Protein AF-A0A366X3V1-F1 (afdb_monomer)

Secondary structure (DSSP, 8-state):
--HHHHHHHHHHHHHHHHHHHHHHHHHHHHHHHHHHHHHHHHHHHHHHHHHHHHHHHHHHHHHHHHHHHHHHHHHHHHHTTS-SSPPPP-HHHHHHHHHHTTTS-HHHHHHHHHHHHHHHHHHHHHHS-S--TT-HHHHHHHHHHHHHHHHHHHHHTTS-SS---SPPPHHHHHHHHHHHS-HHHHHHTHHHHHHHHHHHHHH-

Structure (mmCIF, N/CA/C/O backbone):
data_AF-A0A366X3V1-F1
#
_entry.id   AF-A0A366X3V1-F1
#
loop_
_atom_site.group_PDB
_atom_site.id
_atom_site.type_symbol
_atom_site.label_atom_id
_atom_site.label_alt_id
_atom_site.label_comp_id
_atom_site.label_asym_id
_atom_site.label_entity_id
_atom_site.label_seq_id
_atom_site.pdbx_PDB_ins_code
_atom_site.Cartn_x
_atom_site.Cartn_y
_atom_site.Cartn_z
_atom_site.occupancy
_atom_site.B_iso_or_equiv
_atom_site.auth_seq_id
_atom_site.auth_comp_id
_atom_site.auth_asym_id
_atom_site.auth_atom_id
_atom_site.pdbx_PDB_model_num
ATOM 1 N N . MET A 1 1 ? 49.223 -9.073 -76.590 1.00 54.81 1 MET A N 1
ATOM 2 C CA . MET A 1 1 ? 48.054 -8.631 -75.792 1.00 54.81 1 MET A CA 1
ATOM 3 C C . MET A 1 1 ? 48.088 -9.167 -74.345 1.00 54.81 1 MET A C 1
ATOM 5 O O . MET A 1 1 ? 47.041 -9.439 -73.785 1.00 54.81 1 MET A O 1
ATOM 9 N N . ASN A 1 2 ? 49.263 -9.256 -73.694 1.00 57.34 2 ASN A N 1
ATOM 10 C CA . ASN A 1 2 ? 49.390 -9.790 -72.318 1.00 57.34 2 ASN A CA 1
ATOM 11 C C . ASN A 1 2 ? 49.780 -8.736 -71.260 1.00 57.34 2 ASN A C 1
ATOM 13 O O . ASN A 1 2 ? 49.814 -9.051 -70.078 1.00 57.34 2 ASN A O 1
ATOM 17 N N . TYR A 1 3 ? 50.053 -7.487 -71.655 1.00 59.75 3 TYR A N 1
ATOM 18 C CA . TYR A 1 3 ? 50.517 -6.440 -70.730 1.00 59.75 3 TYR A CA 1
ATOM 19 C C . TYR A 1 3 ? 49.397 -5.838 -69.861 1.00 59.75 3 TYR A C 1
ATOM 21 O O . TYR A 1 3 ? 49.636 -5.506 -68.706 1.00 59.75 3 TYR A O 1
ATOM 29 N N . SER A 1 4 ? 48.155 -5.794 -70.360 1.00 72.88 4 SER A N 1
ATOM 30 C CA . SER A 1 4 ? 47.015 -5.206 -69.633 1.00 72.88 4 SER A CA 1
ATOM 31 C C . SER A 1 4 ? 46.622 -5.981 -68.365 1.00 72.88 4 SER A C 1
ATOM 33 O O . SER A 1 4 ? 46.156 -5.378 -67.403 1.00 72.88 4 SER A O 1
ATOM 35 N N . TRP A 1 5 ? 46.851 -7.297 -68.325 1.00 78.06 5 TRP A N 1
ATOM 36 C CA . TRP A 1 5 ? 46.505 -8.129 -67.167 1.00 78.06 5 TRP A CA 1
ATOM 37 C C . TRP A 1 5 ? 47.503 -7.996 -66.009 1.00 78.06 5 TRP A C 1
ATOM 39 O O . TRP A 1 5 ? 47.090 -8.019 -64.851 1.00 78.06 5 TRP A O 1
ATOM 49 N N . CYS A 1 6 ? 48.796 -7.809 -66.297 1.00 79.25 6 CYS A N 1
ATOM 50 C CA . CYS A 1 6 ? 49.811 -7.604 -65.257 1.00 79.25 6 CYS A CA 1
ATOM 51 C C . CYS A 1 6 ? 49.659 -6.247 -64.560 1.00 79.25 6 CYS A C 1
ATOM 53 O O . CYS A 1 6 ? 49.768 -6.183 -63.337 1.00 79.25 6 CYS A O 1
ATOM 55 N N . GLU A 1 7 ? 49.375 -5.180 -65.310 1.00 79.81 7 GLU A N 1
ATOM 56 C CA . GLU A 1 7 ? 49.164 -3.849 -64.725 1.00 79.81 7 GLU A CA 1
ATOM 57 C C . GLU A 1 7 ? 47.896 -3.795 -63.868 1.00 79.81 7 GLU A C 1
ATOM 59 O O . GLU A 1 7 ? 47.928 -3.265 -62.759 1.00 79.81 7 GLU A O 1
ATOM 64 N N . LEU A 1 8 ? 46.806 -4.428 -64.321 1.00 79.06 8 LEU A N 1
ATOM 65 C CA . LEU A 1 8 ? 45.574 -4.541 -63.537 1.00 79.06 8 LEU A CA 1
ATOM 66 C C . LEU A 1 8 ? 45.799 -5.322 -62.232 1.00 79.06 8 LEU A C 1
ATOM 68 O O . LEU A 1 8 ? 45.282 -4.947 -61.181 1.00 79.06 8 LEU A O 1
ATOM 72 N N . TYR A 1 9 ? 46.582 -6.402 -62.290 1.00 82.12 9 TYR A N 1
ATOM 73 C CA . TYR A 1 9 ? 46.882 -7.228 -61.123 1.00 82.12 9 TYR A CA 1
ATOM 74 C C . TYR A 1 9 ? 47.732 -6.487 -60.086 1.00 82.12 9 TYR A C 1
ATOM 76 O O . TYR A 1 9 ? 47.423 -6.539 -58.897 1.00 82.12 9 TYR A O 1
ATOM 84 N N . LEU A 1 10 ? 48.777 -5.774 -60.519 1.00 78.94 10 LEU A N 1
ATOM 85 C CA . LEU A 1 10 ? 49.613 -4.971 -59.622 1.00 78.94 10 LEU A CA 1
ATOM 86 C C . LEU A 1 10 ? 48.814 -3.822 -58.999 1.00 78.94 10 LEU A C 1
ATOM 88 O O . LEU A 1 10 ? 48.872 -3.633 -57.788 1.00 78.94 10 LEU A O 1
ATOM 92 N N . PHE A 1 11 ? 47.975 -3.149 -59.788 1.00 77.62 11 PHE A N 1
ATOM 93 C CA . PHE A 1 11 ? 47.085 -2.102 -59.290 1.00 77.62 11 PHE A CA 1
ATOM 94 C C . PHE A 1 11 ? 46.098 -2.623 -58.230 1.00 77.62 11 PHE A C 1
ATOM 96 O O . PHE A 1 11 ? 45.949 -2.019 -57.168 1.00 77.62 11 PHE A O 1
ATOM 103 N N . LEU A 1 12 ? 45.460 -3.774 -58.471 1.00 78.81 12 LEU A N 1
ATOM 104 C CA . LEU A 1 12 ? 44.575 -4.418 -57.491 1.00 78.81 12 LEU A CA 1
ATOM 105 C C . LEU A 1 12 ? 45.322 -4.842 -56.222 1.00 78.81 12 LEU A C 1
ATOM 107 O O . LEU A 1 12 ? 44.784 -4.707 -55.123 1.00 78.81 12 LEU A O 1
ATOM 111 N N . LYS A 1 13 ? 46.556 -5.337 -56.364 1.00 80.50 13 LYS A N 1
ATOM 112 C CA . LYS A 1 13 ? 47.403 -5.748 -55.239 1.00 80.50 13 LYS A CA 1
ATOM 113 C C . LYS A 1 13 ? 47.797 -4.557 -54.363 1.00 80.50 13 LYS A C 1
ATOM 115 O O . LYS A 1 13 ? 47.738 -4.666 -53.141 1.00 80.50 13 LYS A O 1
ATOM 120 N N . ASP A 1 14 ? 48.125 -3.422 -54.970 1.00 84.00 14 ASP A N 1
ATOM 121 C CA . ASP A 1 14 ? 48.506 -2.206 -54.245 1.00 84.00 14 ASP A CA 1
ATOM 122 C C . ASP A 1 14 ? 47.306 -1.560 -53.528 1.00 84.00 14 ASP A C 1
ATOM 124 O O . ASP A 1 14 ? 47.456 -0.989 -52.448 1.00 84.00 14 ASP A O 1
ATOM 128 N N . TRP A 1 15 ? 46.090 -1.719 -54.067 1.00 88.06 15 TRP A N 1
ATOM 129 C CA . TRP A 1 15 ? 44.847 -1.226 -53.454 1.00 88.06 15 TRP A CA 1
ATOM 130 C C . TRP A 1 15 ? 44.200 -2.191 -52.454 1.00 88.06 15 TRP A C 1
ATOM 132 O O . TRP A 1 15 ? 43.274 -1.806 -51.733 1.00 88.06 15 TRP A O 1
ATOM 142 N N . GLN A 1 16 ? 44.684 -3.430 -52.364 1.00 90.75 16 GLN A N 1
ATOM 143 C CA . GLN A 1 16 ? 44.098 -4.472 -51.520 1.00 90.75 16 GLN A CA 1
ATOM 144 C C . GLN A 1 16 ? 43.994 -4.056 -50.043 1.00 90.75 16 GLN A C 1
ATOM 146 O O . GLN A 1 16 ? 42.983 -4.320 -49.390 1.00 90.75 16 GLN A O 1
ATOM 151 N N . THR A 1 17 ? 45.018 -3.387 -49.509 1.00 89.81 17 THR A N 1
ATOM 152 C CA . THR A 1 17 ? 45.060 -2.950 -48.103 1.00 89.81 17 THR A CA 1
ATOM 153 C C . THR A 1 17 ? 44.042 -1.847 -47.814 1.00 89.81 17 THR A C 1
ATOM 155 O O . THR A 1 17 ? 43.370 -1.889 -46.783 1.00 89.81 17 THR A O 1
ATOM 158 N N . LEU A 1 18 ? 43.860 -0.907 -48.748 1.00 92.06 18 LEU A N 1
ATOM 159 C CA . LEU A 1 18 ? 42.867 0.162 -48.647 1.00 92.06 18 LEU A CA 1
ATOM 160 C C . LEU A 1 18 ? 41.440 -0.399 -48.690 1.00 92.06 18 LEU A C 1
ATOM 162 O O . LEU A 1 18 ? 40.608 -0.050 -47.852 1.00 92.06 18 LEU A O 1
ATOM 166 N N . VAL A 1 19 ? 41.166 -1.304 -49.636 1.00 90.62 19 VAL A N 1
ATOM 167 C CA . VAL A 1 19 ? 39.854 -1.959 -49.762 1.00 90.62 19 VAL A CA 1
ATOM 168 C C . VAL A 1 19 ? 39.540 -2.779 -48.508 1.00 90.62 19 VAL A C 1
ATOM 170 O O . VAL A 1 19 ? 38.425 -2.705 -47.992 1.00 90.62 19 VAL A O 1
ATOM 173 N N . GLY A 1 20 ? 40.527 -3.499 -47.963 1.00 93.50 20 GLY A N 1
ATOM 174 C CA . GLY A 1 20 ? 40.379 -4.237 -46.707 1.00 93.50 20 GLY A CA 1
ATOM 175 C C . GLY A 1 20 ? 40.036 -3.334 -45.517 1.00 93.50 20 GLY A C 1
ATOM 176 O O . GLY A 1 20 ? 39.117 -3.643 -44.758 1.00 93.50 20 GLY A O 1
ATOM 177 N N . ALA A 1 21 ? 40.715 -2.191 -45.381 1.00 94.00 21 ALA A N 1
ATOM 178 C CA . ALA A 1 21 ? 40.443 -1.226 -44.316 1.00 94.00 21 ALA A CA 1
ATOM 179 C C . ALA A 1 21 ? 39.046 -0.588 -44.438 1.00 94.00 21 ALA A C 1
ATOM 181 O O . ALA A 1 21 ? 38.344 -0.448 -43.435 1.00 94.00 21 ALA A O 1
ATOM 182 N N . LEU A 1 22 ? 38.606 -0.253 -45.657 1.00 96.06 22 LEU A N 1
ATOM 183 C CA . LEU A 1 22 ? 37.264 0.288 -45.904 1.00 96.06 22 LEU A CA 1
ATOM 184 C C . LEU A 1 22 ? 36.162 -0.728 -45.584 1.00 96.06 22 LEU A C 1
ATOM 186 O O . LEU A 1 22 ? 35.171 -0.372 -44.946 1.00 96.06 22 LEU A O 1
ATOM 190 N N . LEU A 1 23 ? 36.344 -1.993 -45.972 1.00 96.06 23 LEU A N 1
ATOM 191 C CA . LEU A 1 23 ? 35.411 -3.068 -45.625 1.00 96.06 23 LEU A CA 1
ATOM 192 C C . LEU A 1 23 ? 35.331 -3.280 -44.112 1.00 96.06 23 LEU A C 1
ATOM 194 O O . LEU A 1 23 ? 34.234 -3.438 -43.578 1.00 96.06 23 LEU A O 1
ATOM 198 N N . ALA A 1 24 ? 36.467 -3.229 -43.413 1.00 96.88 24 ALA A N 1
ATOM 199 C CA . ALA A 1 24 ? 36.497 -3.323 -41.957 1.00 96.88 24 ALA A CA 1
ATOM 200 C C . ALA A 1 24 ? 35.752 -2.153 -41.292 1.00 96.88 24 ALA A C 1
ATOM 202 O O . ALA A 1 24 ? 34.956 -2.375 -40.379 1.00 96.88 24 ALA A O 1
ATOM 203 N N . LEU A 1 25 ? 35.946 -0.920 -41.777 1.00 97.62 25 LEU A N 1
ATOM 204 C CA . LEU A 1 25 ? 35.239 0.261 -41.270 1.00 97.62 25 LEU A CA 1
ATOM 205 C C . LEU A 1 25 ? 33.731 0.150 -41.511 1.00 97.62 25 LEU A C 1
ATOM 207 O O . LEU A 1 25 ? 32.941 0.407 -40.601 1.00 97.62 25 LEU A O 1
ATOM 211 N N . PHE A 1 26 ? 33.322 -0.289 -42.702 1.00 97.56 26 PHE A N 1
ATOM 212 C CA . PHE A 1 26 ? 31.915 -0.513 -43.019 1.00 97.56 26 PHE A CA 1
ATOM 213 C C . PHE A 1 26 ? 31.294 -1.588 -42.117 1.00 97.56 26 PHE A C 1
ATOM 215 O O . PHE A 1 26 ? 30.239 -1.363 -41.524 1.00 97.56 26 PHE A O 1
ATOM 222 N N . ALA A 1 27 ? 31.969 -2.727 -41.943 1.00 97.56 27 ALA A N 1
ATOM 223 C CA . ALA A 1 27 ? 31.516 -3.791 -41.050 1.00 97.56 27 ALA A CA 1
ATOM 224 C C . ALA A 1 27 ? 31.388 -3.307 -39.594 1.00 97.56 27 ALA A C 1
ATOM 226 O O . ALA A 1 27 ? 30.392 -3.599 -38.924 1.00 97.56 27 ALA A O 1
ATOM 227 N N . ALA A 1 28 ? 32.351 -2.516 -39.112 1.00 97.44 28 ALA A N 1
ATOM 228 C CA . ALA A 1 28 ? 32.298 -1.908 -37.786 1.00 97.44 28 ALA A CA 1
ATOM 229 C C . ALA A 1 28 ? 31.115 -0.933 -37.650 1.00 97.44 28 ALA A C 1
ATOM 231 O O . ALA A 1 28 ? 30.376 -0.996 -36.668 1.00 97.44 28 ALA A O 1
ATOM 232 N N . MET A 1 29 ? 30.877 -0.085 -38.655 1.00 98.12 29 MET A N 1
ATOM 233 C CA . MET A 1 29 ? 29.749 0.850 -38.673 1.00 98.12 29 MET A CA 1
ATOM 234 C C . MET A 1 29 ? 28.403 0.117 -38.617 1.00 98.12 29 MET A C 1
ATOM 236 O O . MET A 1 29 ? 27.550 0.463 -37.800 1.00 98.12 29 MET A O 1
ATOM 240 N N . VAL A 1 30 ? 28.226 -0.929 -39.429 1.00 97.88 30 VAL A N 1
ATOM 241 C CA . VAL A 1 30 ? 27.016 -1.767 -39.409 1.00 97.88 30 VAL A CA 1
ATOM 242 C C . VAL A 1 30 ? 26.821 -2.406 -38.034 1.00 97.88 30 VAL A C 1
ATOM 244 O O . VAL A 1 30 ? 25.716 -2.378 -37.494 1.00 97.88 30 VAL A O 1
ATOM 247 N N . THR A 1 31 ? 27.895 -2.919 -37.431 1.00 97.56 31 THR A N 1
ATOM 248 C CA . THR A 1 31 ? 27.847 -3.533 -36.095 1.00 97.56 31 THR A CA 1
ATOM 249 C C . THR A 1 31 ? 27.353 -2.542 -35.039 1.00 97.56 31 THR A C 1
ATOM 251 O O . THR A 1 31 ? 26.458 -2.871 -34.260 1.00 97.56 31 THR A O 1
ATOM 254 N N . ILE A 1 32 ? 27.863 -1.306 -35.049 1.00 96.81 32 ILE A N 1
ATOM 255 C CA . ILE A 1 32 ? 27.434 -0.247 -34.122 1.00 96.81 32 ILE A CA 1
ATOM 256 C C . ILE A 1 32 ? 25.946 0.071 -34.306 1.00 96.81 32 ILE A C 1
ATOM 258 O O . ILE A 1 32 ? 25.207 0.140 -33.324 1.00 96.81 32 ILE A O 1
ATOM 262 N N . LEU A 1 33 ? 25.477 0.221 -35.547 1.00 96.88 33 LEU A N 1
ATOM 263 C CA . LEU A 1 33 ? 24.065 0.510 -35.825 1.00 96.88 33 LEU A CA 1
ATOM 264 C C . LEU A 1 33 ? 23.138 -0.609 -35.330 1.00 96.88 33 LEU A C 1
ATOM 266 O O . LEU A 1 33 ? 22.094 -0.328 -34.734 1.00 96.88 33 LEU A O 1
ATOM 270 N N . VAL A 1 34 ? 23.531 -1.872 -35.518 1.00 97.31 34 VAL A N 1
ATOM 271 C CA . VAL A 1 34 ? 22.776 -3.031 -35.018 1.00 97.31 34 VAL A CA 1
ATOM 272 C C . VAL A 1 34 ? 22.734 -3.040 -33.490 1.00 97.31 34 VAL A C 1
ATOM 274 O O . VAL A 1 34 ? 21.651 -3.196 -32.925 1.00 97.31 34 VAL A O 1
ATOM 277 N N . MET A 1 35 ? 23.864 -2.805 -32.813 1.00 96.31 35 MET A N 1
ATOM 278 C CA . MET A 1 35 ? 23.909 -2.726 -31.347 1.00 96.31 35 MET A CA 1
ATOM 279 C C . MET A 1 35 ? 23.026 -1.597 -30.803 1.00 96.31 35 MET A C 1
ATOM 281 O O . MET A 1 35 ? 22.294 -1.797 -29.834 1.00 96.31 35 MET A O 1
ATOM 285 N N . LEU A 1 36 ? 23.025 -0.424 -31.447 1.00 95.62 36 LEU A N 1
ATOM 286 C CA . LEU A 1 36 ? 22.159 0.694 -31.058 1.00 95.62 36 LEU A CA 1
ATOM 287 C C . LEU A 1 36 ? 20.672 0.351 -31.222 1.00 95.62 36 LEU A C 1
ATOM 289 O O . LEU A 1 36 ? 19.860 0.661 -30.345 1.00 95.62 36 LEU A O 1
ATOM 293 N N . CYS A 1 37 ? 20.311 -0.327 -32.314 1.00 95.88 37 CYS A N 1
ATOM 294 C CA . CYS A 1 37 ? 18.944 -0.787 -32.546 1.00 95.88 37 CYS A CA 1
ATOM 295 C C . CYS A 1 37 ? 18.508 -1.836 -31.504 1.00 95.88 37 CYS A C 1
ATOM 297 O O . CYS A 1 37 ? 17.414 -1.738 -30.940 1.00 95.88 37 CYS A O 1
ATOM 299 N N . GLN A 1 38 ? 19.382 -2.797 -31.185 1.00 94.69 38 GLN A N 1
ATOM 300 C CA . GLN A 1 38 ? 19.144 -3.807 -30.149 1.00 94.69 38 GLN A CA 1
ATOM 301 C C . GLN A 1 38 ? 18.957 -3.163 -28.771 1.00 94.69 38 GLN A C 1
ATOM 303 O O . GLN A 1 38 ? 17.955 -3.433 -28.109 1.00 94.69 38 GLN A O 1
ATOM 308 N N . ALA A 1 39 ? 19.830 -2.227 -28.389 1.00 95.06 39 ALA A N 1
ATOM 309 C CA . ALA A 1 39 ? 19.733 -1.509 -27.120 1.00 95.06 39 ALA A CA 1
ATOM 310 C C . ALA A 1 39 ? 18.412 -0.726 -26.988 1.00 95.06 39 ALA A C 1
ATOM 312 O O . ALA A 1 39 ? 17.808 -0.679 -25.913 1.00 95.06 39 ALA A O 1
ATOM 313 N N . ALA A 1 40 ? 17.922 -0.121 -28.076 1.00 95.25 40 ALA A N 1
ATOM 314 C CA . ALA A 1 40 ? 16.621 0.547 -28.082 1.00 95.25 40 ALA A CA 1
ATOM 315 C C . ALA A 1 40 ? 15.455 -0.447 -27.906 1.00 95.25 40 ALA A C 1
ATOM 317 O O . ALA A 1 40 ? 14.525 -0.190 -27.132 1.00 95.25 40 ALA A O 1
ATOM 318 N N . SER A 1 41 ? 15.517 -1.595 -28.586 1.00 95.12 41 SER A N 1
ATOM 319 C CA . SER A 1 41 ? 14.511 -2.659 -28.486 1.00 95.12 41 SER A CA 1
ATOM 320 C C . SER A 1 41 ? 14.450 -3.271 -27.080 1.00 95.12 41 SER A C 1
ATOM 322 O O . SER A 1 41 ? 13.365 -3.424 -26.511 1.00 95.12 41 SER A O 1
ATOM 324 N N . GLU A 1 42 ? 15.604 -3.540 -26.466 1.00 95.81 42 GLU A N 1
ATOM 325 C CA . GLU A 1 42 ? 15.703 -4.069 -25.103 1.00 95.81 42 GLU A CA 1
ATOM 326 C C . GLU A 1 42 ? 15.131 -3.104 -24.068 1.00 95.81 42 GLU A C 1
ATOM 328 O O . GLU A 1 42 ? 14.315 -3.511 -23.238 1.00 95.81 42 GLU A O 1
ATOM 333 N N . LYS A 1 43 ? 15.453 -1.806 -24.166 1.00 95.56 43 LYS A N 1
ATOM 334 C CA . LYS A 1 43 ? 14.857 -0.771 -23.303 1.00 95.56 43 LYS A CA 1
ATOM 335 C C . LYS A 1 43 ? 13.332 -0.764 -23.409 1.00 95.56 43 LYS A C 1
ATOM 337 O O . LYS A 1 43 ? 12.646 -0.687 -22.388 1.00 95.56 43 LYS A O 1
ATOM 342 N N . LYS A 1 44 ? 12.785 -0.880 -24.625 1.00 96.12 44 LYS A N 1
ATOM 343 C CA . LYS A 1 44 ? 11.331 -0.954 -24.848 1.00 96.12 44 LYS A CA 1
ATOM 344 C C . LYS A 1 44 ? 10.731 -2.218 -24.229 1.00 96.12 44 LYS A C 1
ATOM 346 O O . LYS A 1 44 ? 9.712 -2.136 -23.545 1.00 96.12 44 LYS A O 1
ATOM 351 N N . ARG A 1 45 ? 11.363 -3.380 -24.423 1.00 95.00 45 ARG A N 1
ATOM 352 C CA . ARG A 1 45 ? 10.912 -4.654 -23.842 1.00 95.00 45 ARG A CA 1
ATOM 353 C C . ARG A 1 45 ? 10.932 -4.612 -22.315 1.00 95.00 45 ARG A C 1
ATOM 355 O O . ARG A 1 45 ? 9.959 -5.039 -21.697 1.00 95.00 45 ARG A O 1
ATOM 362 N N . HIS A 1 46 ? 11.984 -4.052 -21.726 1.00 94.94 46 HIS A N 1
ATOM 363 C CA . HIS A 1 46 ? 12.115 -3.914 -20.281 1.00 94.94 46 HIS A CA 1
ATOM 364 C C . HIS A 1 46 ? 11.036 -2.993 -19.697 1.00 94.94 46 HIS A C 1
ATOM 366 O O . HIS A 1 46 ? 10.333 -3.389 -18.769 1.00 94.94 46 HIS A O 1
ATOM 372 N N . ARG A 1 47 ? 10.798 -1.821 -20.307 1.00 94.81 47 ARG A N 1
ATOM 373 C CA . ARG A 1 47 ? 9.698 -0.920 -19.909 1.00 94.81 47 ARG A CA 1
ATOM 374 C C . ARG A 1 47 ? 8.329 -1.594 -20.001 1.00 94.81 47 ARG A C 1
ATOM 376 O O . ARG A 1 47 ? 7.529 -1.484 -19.077 1.00 94.81 47 ARG A O 1
ATOM 383 N N . ASN A 1 48 ? 8.073 -2.337 -21.077 1.00 95.44 48 ASN A N 1
ATOM 384 C CA . ASN A 1 48 ? 6.825 -3.085 -21.234 1.00 95.44 48 ASN A CA 1
ATOM 385 C C . ASN A 1 48 ? 6.669 -4.174 -20.163 1.00 95.44 48 ASN A C 1
ATOM 387 O O . ASN A 1 48 ? 5.569 -4.393 -19.662 1.00 95.44 48 ASN A O 1
ATOM 391 N N . GLN A 1 49 ? 7.757 -4.856 -19.801 1.00 95.62 49 GLN A N 1
ATOM 392 C CA . GLN A 1 49 ? 7.746 -5.864 -18.745 1.00 95.62 49 GLN A CA 1
ATOM 393 C C . GLN A 1 49 ? 7.446 -5.239 -17.376 1.00 95.62 49 GLN A C 1
ATOM 395 O O . GLN A 1 49 ? 6.593 -5.761 -16.662 1.00 95.62 49 GLN A O 1
ATOM 400 N N . LEU A 1 50 ? 8.083 -4.113 -17.038 1.00 94.19 50 LEU A N 1
ATOM 401 C CA . LEU A 1 50 ? 7.806 -3.366 -15.804 1.00 94.19 50 LEU A CA 1
ATOM 402 C C . LEU A 1 50 ? 6.351 -2.886 -15.754 1.00 94.19 50 LEU A C 1
ATOM 404 O O . LEU A 1 50 ? 5.664 -3.108 -14.762 1.00 94.19 50 LEU A O 1
ATOM 408 N N . SER A 1 51 ? 5.842 -2.323 -16.853 1.00 93.38 51 SER A N 1
ATOM 409 C CA . SER A 1 51 ? 4.448 -1.872 -16.949 1.00 93.38 51 SER A CA 1
ATOM 410 C C . SER A 1 51 ? 3.447 -3.013 -16.728 1.00 93.38 51 SER A C 1
ATOM 412 O O . SER A 1 51 ? 2.493 -2.855 -15.968 1.00 93.38 51 SER A O 1
ATOM 414 N N . ARG A 1 52 ? 3.691 -4.195 -17.312 1.00 94.75 52 ARG A N 1
ATOM 415 C CA . ARG A 1 52 ? 2.848 -5.383 -17.091 1.00 94.75 52 ARG A CA 1
ATOM 416 C C . ARG A 1 52 ? 2.889 -5.863 -15.645 1.00 94.75 52 ARG A C 1
ATOM 418 O O . ARG A 1 52 ? 1.840 -6.195 -15.104 1.00 94.75 52 ARG A O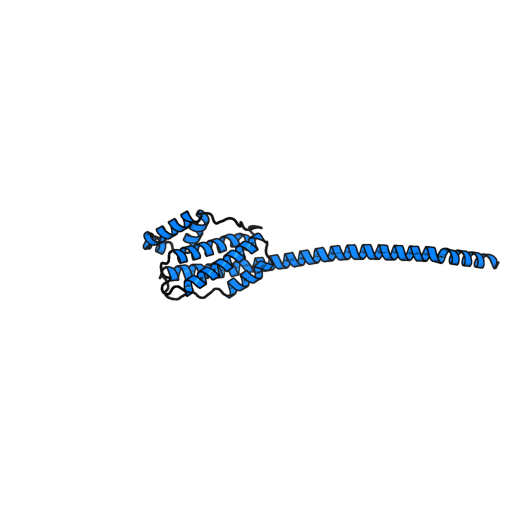 1
ATOM 425 N N . LYS A 1 53 ? 4.073 -5.887 -15.021 1.00 95.50 53 LYS A N 1
ATOM 426 C CA . LYS A 1 53 ? 4.215 -6.237 -13.599 1.00 95.50 53 LYS A CA 1
ATOM 427 C C . LYS A 1 53 ? 3.430 -5.270 -12.716 1.00 95.50 53 LYS A C 1
ATOM 429 O O . LYS A 1 53 ? 2.651 -5.727 -11.891 1.00 95.50 53 LYS A O 1
ATOM 434 N N . LYS A 1 54 ? 3.554 -3.963 -12.961 1.00 94.44 54 LYS A N 1
ATOM 435 C CA . LYS A 1 54 ? 2.798 -2.922 -12.255 1.00 94.44 54 LYS A CA 1
ATOM 436 C C . LYS A 1 54 ? 1.287 -3.108 -12.392 1.00 94.44 54 LYS A C 1
ATOM 438 O O . LYS A 1 54 ? 0.579 -3.103 -11.392 1.00 94.44 54 LYS A O 1
ATOM 443 N N . MET A 1 55 ? 0.781 -3.313 -13.610 1.00 93.62 55 MET A N 1
ATOM 444 C CA . MET A 1 55 ? -0.653 -3.547 -13.837 1.00 93.62 55 MET A CA 1
ATOM 445 C C . MET A 1 55 ? -1.148 -4.814 -13.134 1.00 93.62 55 MET A C 1
ATOM 447 O O . MET A 1 55 ? -2.187 -4.785 -12.481 1.00 93.62 55 MET A O 1
ATOM 451 N N . ALA A 1 56 ? -0.391 -5.911 -13.227 1.00 95.69 56 ALA A N 1
ATOM 452 C CA . ALA A 1 56 ?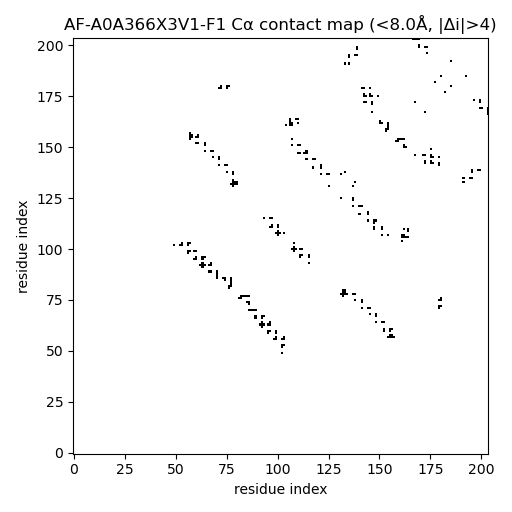 -0.731 -7.161 -12.555 1.00 95.69 56 ALA A CA 1
ATOM 453 C C . ALA A 1 56 ? -0.716 -7.017 -11.025 1.00 95.69 56 ALA A C 1
ATOM 455 O O . ALA A 1 56 ? -1.569 -7.590 -10.352 1.00 95.69 56 ALA A O 1
ATOM 456 N N . ALA A 1 57 ? 0.224 -6.242 -10.483 1.00 95.38 57 ALA A N 1
ATOM 457 C CA . ALA A 1 57 ? 0.316 -5.961 -9.057 1.00 95.38 57 ALA A CA 1
ATOM 458 C C . ALA A 1 57 ? -0.881 -5.118 -8.582 1.00 95.38 57 ALA A C 1
ATOM 460 O O . ALA A 1 57 ? -1.575 -5.518 -7.649 1.00 95.38 57 ALA A O 1
ATOM 461 N N . ARG A 1 58 ? -1.206 -4.026 -9.291 1.00 95.44 58 ARG A N 1
ATOM 462 C CA . ARG A 1 58 ? -2.383 -3.187 -8.993 1.00 95.44 58 ARG A CA 1
ATOM 463 C C . ARG A 1 58 ? -3.687 -3.978 -9.064 1.00 95.44 58 ARG A C 1
ATOM 465 O O . ARG A 1 58 ? -4.517 -3.825 -8.183 1.00 95.44 58 ARG A O 1
ATOM 472 N N . ALA A 1 59 ? -3.839 -4.889 -10.027 1.00 96.06 59 ALA A N 1
ATOM 473 C CA . ALA A 1 59 ? -5.039 -5.721 -10.152 1.00 96.06 59 ALA A CA 1
ATOM 474 C C . ALA A 1 59 ? -5.300 -6.638 -8.939 1.00 96.06 59 ALA A C 1
ATOM 476 O O . ALA A 1 59 ? -6.439 -7.034 -8.712 1.00 96.06 59 ALA A O 1
ATOM 477 N N . ARG A 1 60 ? -4.267 -6.973 -8.152 1.00 97.44 60 ARG A N 1
ATOM 478 C CA . ARG A 1 60 ? -4.396 -7.797 -6.935 1.00 97.44 60 ARG A CA 1
ATOM 479 C C . ARG A 1 60 ? -4.686 -6.978 -5.678 1.00 97.44 60 ARG A C 1
ATOM 481 O O . ARG A 1 60 ? -5.139 -7.537 -4.683 1.00 97.44 60 ARG A O 1
ATOM 488 N N . MET A 1 61 ? -4.431 -5.668 -5.704 1.00 97.88 61 MET A N 1
ATOM 489 C CA . MET A 1 61 ? -4.596 -4.805 -4.531 1.00 97.88 61 MET A CA 1
ATOM 490 C C . MET A 1 61 ? -6.036 -4.734 -4.018 1.00 97.88 61 MET A C 1
ATOM 492 O O . MET A 1 61 ? -6.196 -4.872 -2.810 1.00 97.88 61 MET A O 1
ATOM 496 N N . PRO A 1 62 ? -7.085 -4.552 -4.849 1.00 98.44 62 PRO A N 1
ATOM 497 C CA . PRO A 1 62 ? -8.442 -4.382 -4.334 1.00 98.44 62 PRO A CA 1
ATOM 498 C C . PRO A 1 62 ? -8.918 -5.562 -3.484 1.00 98.44 62 PRO A C 1
ATOM 500 O O . PRO A 1 62 ? -9.568 -5.354 -2.462 1.00 98.44 62 PRO A O 1
ATOM 503 N N . ASP A 1 63 ? -8.569 -6.784 -3.884 1.00 98.19 63 ASP A N 1
ATOM 504 C CA . ASP A 1 63 ? -8.929 -8.005 -3.162 1.00 98.19 63 ASP A CA 1
ATOM 505 C C . ASP A 1 63 ? -8.193 -8.089 -1.816 1.00 98.19 63 ASP A C 1
ATOM 507 O O . ASP A 1 63 ? -8.814 -8.222 -0.762 1.00 98.19 63 ASP A O 1
ATOM 511 N N . ALA A 1 64 ? -6.875 -7.862 -1.823 1.00 98.31 64 ALA A N 1
ATOM 512 C CA . ALA A 1 64 ? -6.074 -7.816 -0.601 1.00 98.31 64 ALA A CA 1
ATOM 513 C C . ALA A 1 64 ? -6.542 -6.714 0.370 1.00 98.31 64 ALA A C 1
ATOM 515 O O . ALA A 1 64 ? -6.706 -6.957 1.564 1.00 98.31 64 ALA A O 1
ATOM 516 N N . LEU A 1 65 ? -6.802 -5.505 -0.132 1.00 98.44 65 LEU A N 1
ATOM 517 C CA . LEU A 1 65 ? -7.314 -4.390 0.668 1.00 98.44 65 LEU A CA 1
ATOM 518 C C . LEU A 1 65 ? -8.705 -4.693 1.235 1.00 98.44 65 LEU A C 1
ATOM 520 O O . LEU A 1 65 ? -8.987 -4.339 2.378 1.00 98.44 65 LEU A O 1
ATOM 524 N N . SER A 1 66 ? -9.554 -5.395 0.481 1.00 98.38 66 SER A N 1
ATOM 525 C CA . SER A 1 66 ? -10.870 -5.835 0.960 1.00 98.38 66 SER A CA 1
ATOM 526 C C . SER A 1 66 ? -10.748 -6.853 2.094 1.00 98.38 66 SER A C 1
ATOM 528 O O . SER A 1 66 ? -11.436 -6.712 3.104 1.00 98.38 66 SER A O 1
ATOM 530 N N . GLY A 1 67 ? -9.831 -7.820 1.982 1.00 98.38 67 GLY A N 1
ATOM 531 C CA . GLY A 1 67 ? -9.544 -8.778 3.053 1.00 98.38 67 GLY A CA 1
ATOM 532 C C . GLY A 1 67 ? -9.017 -8.108 4.327 1.00 98.38 67 GLY A C 1
ATOM 533 O O . GLY A 1 67 ? -9.483 -8.407 5.426 1.00 98.38 67 GLY A O 1
ATOM 534 N N . ILE A 1 68 ? -8.113 -7.130 4.192 1.00 98.44 68 ILE A N 1
ATOM 535 C CA . ILE A 1 68 ? -7.618 -6.339 5.333 1.00 98.44 68 ILE A CA 1
ATOM 536 C C . ILE A 1 68 ? -8.747 -5.492 5.937 1.00 98.44 68 ILE A C 1
ATOM 538 O O . ILE A 1 68 ? -8.886 -5.452 7.157 1.00 98.44 68 ILE A O 1
ATOM 542 N N . SER A 1 69 ? -9.582 -4.847 5.115 1.00 98.25 69 SER A N 1
ATOM 543 C CA . SER A 1 69 ? -10.743 -4.078 5.588 1.00 98.25 69 SER A CA 1
ATOM 544 C C . SER A 1 69 ? -11.727 -4.951 6.374 1.00 98.25 69 SER A C 1
ATOM 546 O O . SER A 1 69 ? -12.222 -4.526 7.418 1.00 98.25 69 SER A O 1
ATOM 548 N N . GLY A 1 70 ? -11.979 -6.178 5.902 1.00 98.06 70 GLY A N 1
ATOM 549 C CA . GLY A 1 70 ? -12.793 -7.174 6.601 1.00 98.06 70 GLY A CA 1
ATOM 550 C C . GLY A 1 70 ? -12.245 -7.476 7.993 1.00 98.06 70 GLY A C 1
ATOM 551 O O . GLY A 1 70 ? -12.949 -7.268 8.980 1.00 98.06 70 GLY A O 1
ATOM 552 N N . TYR A 1 71 ? -10.960 -7.831 8.075 1.00 98.06 71 TYR A N 1
ATOM 553 C CA . TYR A 1 71 ? -10.274 -8.056 9.350 1.00 98.06 71 TYR A CA 1
ATOM 554 C C . TYR A 1 71 ? -10.364 -6.847 10.290 1.00 98.06 71 TYR A C 1
ATOM 556 O O . TYR A 1 71 ? -10.693 -6.998 11.462 1.00 98.06 71 TYR A O 1
ATOM 564 N N . VAL A 1 72 ? -10.112 -5.630 9.796 1.00 98.06 72 VAL A N 1
ATOM 565 C CA . VAL A 1 72 ? -10.149 -4.415 10.629 1.00 98.06 72 VAL A CA 1
ATOM 566 C C . VAL A 1 72 ? -11.532 -4.203 11.257 1.00 98.06 72 VAL A C 1
ATOM 568 O O . VAL A 1 72 ? -11.625 -3.850 12.433 1.00 98.06 72 VAL A O 1
ATOM 571 N N . ARG A 1 73 ? -12.612 -4.472 10.513 1.00 97.44 73 ARG A N 1
ATOM 572 C CA . ARG A 1 73 ? -13.985 -4.398 11.039 1.00 97.44 73 ARG A CA 1
ATOM 573 C C . ARG A 1 73 ? -14.276 -5.490 12.065 1.00 97.44 73 ARG A C 1
ATOM 575 O O . ARG A 1 73 ? -14.925 -5.214 13.071 1.00 97.44 73 ARG A O 1
ATOM 582 N N . GLU A 1 74 ? -13.799 -6.710 11.839 1.00 97.31 74 GLU A N 1
ATOM 583 C CA . GLU A 1 74 ? -13.932 -7.807 12.807 1.00 97.31 74 GLU A CA 1
ATOM 584 C C . GLU A 1 74 ? -13.178 -7.505 14.102 1.00 97.31 74 GLU A C 1
ATOM 586 O O . GLU A 1 74 ? -13.724 -7.687 15.188 1.00 97.31 74 GLU A O 1
ATOM 591 N N . VAL A 1 75 ? -11.972 -6.938 14.011 1.00 96.62 75 VAL A N 1
ATOM 592 C CA . VAL A 1 75 ? -11.246 -6.457 15.192 1.00 96.62 75 VAL A CA 1
ATOM 593 C C . VAL A 1 75 ? -12.018 -5.343 15.882 1.00 96.62 75 VAL A C 1
ATOM 595 O O . VAL A 1 75 ? -12.113 -5.353 17.104 1.00 96.62 75 VAL A O 1
ATOM 598 N N . GLY A 1 76 ? -12.618 -4.417 15.133 1.00 96.12 76 GLY A N 1
ATOM 599 C CA . GLY A 1 76 ? -13.500 -3.400 15.705 1.00 96.12 76 GLY A CA 1
ATOM 600 C C . GLY A 1 76 ? -14.630 -4.002 16.539 1.00 96.12 76 GLY A C 1
ATOM 601 O O . GLY A 1 76 ? -14.857 -3.557 17.663 1.00 96.12 76 GLY A O 1
ATOM 602 N N . ARG A 1 77 ? -15.292 -5.053 16.041 1.00 96.06 77 ARG A N 1
ATOM 603 C CA . ARG A 1 77 ? -16.337 -5.785 16.781 1.00 96.06 77 ARG A CA 1
ATOM 604 C C . ARG A 1 77 ? -15.791 -6.488 18.024 1.00 96.06 77 ARG A C 1
ATOM 606 O O . ARG A 1 77 ? -16.394 -6.381 19.086 1.00 96.06 77 ARG A O 1
ATOM 613 N N . PHE A 1 78 ? -14.628 -7.124 17.919 1.00 95.69 78 PHE A N 1
ATOM 614 C CA . PHE A 1 78 ? -13.977 -7.786 19.049 1.00 95.69 78 PHE A CA 1
ATOM 615 C C . PHE A 1 78 ? -13.560 -6.801 20.152 1.00 95.69 78 PHE A C 1
ATOM 617 O O . PHE A 1 78 ? -13.874 -7.001 21.323 1.00 95.69 78 PHE A O 1
ATOM 624 N N . LEU A 1 79 ? -12.914 -5.686 19.792 1.00 94.44 79 LEU A N 1
ATOM 625 C CA . LEU A 1 79 ? -12.479 -4.660 20.750 1.00 94.44 79 LEU A CA 1
ATOM 626 C C . LEU A 1 79 ? -13.651 -3.947 21.432 1.00 94.44 79 LEU A C 1
ATOM 628 O O . LEU A 1 79 ? -13.490 -3.418 22.528 1.00 94.44 79 LEU A O 1
ATOM 632 N N . THR A 1 80 ? -14.816 -3.931 20.787 1.00 93.75 80 THR A N 1
ATOM 633 C CA . THR A 1 80 ? -16.060 -3.376 21.335 1.00 93.75 80 THR A CA 1
ATOM 634 C C . THR A 1 80 ? -16.920 -4.425 22.049 1.00 93.75 80 THR A C 1
ATOM 636 O O . THR A 1 80 ? -18.048 -4.137 22.430 1.00 93.75 80 THR A O 1
ATOM 639 N N . GLY A 1 81 ? -16.425 -5.655 22.226 1.00 92.56 81 GLY A N 1
ATOM 640 C CA . GLY A 1 81 ? -17.160 -6.717 22.918 1.00 92.56 81 GLY A CA 1
ATOM 641 C C . GLY A 1 81 ? -18.424 -7.192 22.192 1.00 92.56 81 GLY A C 1
ATOM 642 O O . GLY A 1 81 ? -19.256 -7.864 22.789 1.00 92.56 81 GLY A O 1
ATOM 643 N N . GLN A 1 82 ? -18.594 -6.859 20.907 1.00 92.12 82 GLN A N 1
ATOM 644 C CA . GLN A 1 82 ? -19.692 -7.392 20.088 1.00 92.12 82 GLN A CA 1
ATOM 645 C C . GLN A 1 82 ? -19.461 -8.862 19.715 1.00 92.12 82 GLN A C 1
ATOM 647 O O . GLN A 1 82 ? -20.407 -9.570 19.375 1.00 92.12 82 GLN A O 1
ATOM 652 N N . THR A 1 83 ? -18.204 -9.306 19.748 1.00 94.00 83 THR A N 1
ATOM 653 C CA . THR A 1 83 ? -17.789 -10.689 19.512 1.00 94.00 83 THR A CA 1
ATOM 654 C C . THR A 1 83 ? -16.717 -11.077 20.524 1.00 94.00 83 THR A C 1
ATOM 656 O O . THR A 1 83 ? -15.761 -10.328 20.717 1.00 94.00 83 THR A O 1
ATOM 659 N N . ASP A 1 84 ? -16.839 -12.261 21.121 1.00 92.06 84 ASP A N 1
ATOM 660 C CA . ASP A 1 84 ? -15.837 -12.786 22.063 1.00 92.06 84 ASP A CA 1
ATOM 661 C C . ASP A 1 84 ? -14.659 -13.463 21.351 1.00 92.06 84 ASP A C 1
ATOM 663 O O . ASP A 1 84 ? -13.562 -13.584 21.898 1.00 92.06 84 ASP A O 1
ATOM 667 N N . GLU A 1 85 ? -14.878 -13.909 20.114 1.00 93.50 85 GLU A N 1
ATOM 668 C CA . GLU A 1 85 ? -13.862 -14.584 19.322 1.00 93.50 85 GLU A CA 1
ATOM 669 C C . GLU A 1 85 ? -12.867 -13.581 18.739 1.00 93.50 85 GLU A C 1
ATOM 671 O O . GLU A 1 85 ? -13.233 -12.560 18.146 1.00 93.50 85 GLU A O 1
ATOM 676 N N . ARG A 1 86 ? -11.581 -13.885 18.919 1.00 93.81 86 ARG A N 1
ATOM 677 C CA . ARG A 1 86 ? -10.493 -13.080 18.382 1.00 93.81 86 ARG A CA 1
ATOM 678 C C . ARG A 1 86 ? -10.411 -13.292 16.863 1.00 93.81 86 ARG A C 1
ATOM 680 O O . ARG A 1 86 ? -10.223 -14.433 16.452 1.00 93.81 86 ARG A O 1
ATOM 687 N N . PRO A 1 87 ? -10.454 -12.226 16.045 1.00 95.94 87 PRO A N 1
ATOM 688 C CA . PRO A 1 87 ? -10.418 -12.363 14.593 1.00 95.94 87 PRO A CA 1
ATOM 689 C C . PRO A 1 87 ? -9.120 -12.982 14.084 1.00 95.94 87 PRO A C 1
ATOM 691 O O . PRO A 1 87 ? -8.024 -12.670 14.574 1.00 95.94 87 PRO A O 1
ATOM 694 N N . ASP A 1 88 ? -9.251 -13.804 13.048 1.00 96.00 88 ASP A N 1
ATOM 695 C CA . ASP A 1 88 ? -8.121 -14.421 12.372 1.00 96.00 88 ASP A CA 1
ATOM 696 C C . ASP A 1 88 ? -7.308 -13.400 11.575 1.00 96.00 88 ASP A C 1
ATOM 698 O O . ASP A 1 88 ? -7.820 -12.487 10.928 1.00 96.00 88 ASP A O 1
ATOM 702 N N . ALA A 1 89 ? -5.988 -13.574 11.593 1.00 96.94 89 ALA A N 1
ATOM 703 C CA . ALA A 1 89 ? -5.078 -12.711 10.855 1.00 96.94 89 ALA A CA 1
ATOM 704 C C . ALA A 1 89 ? -5.284 -12.859 9.329 1.00 96.94 89 ALA A C 1
ATOM 706 O O . ALA A 1 89 ? -5.203 -13.986 8.823 1.00 96.94 89 ALA A O 1
ATOM 707 N N . PRO A 1 90 ? -5.400 -11.756 8.557 1.00 97.94 90 PRO A N 1
ATOM 708 C CA . PRO A 1 90 ? -5.606 -11.779 7.107 1.00 97.94 90 PRO A CA 1
ATOM 709 C C . PRO A 1 90 ? -4.284 -12.065 6.370 1.00 97.94 90 PRO A C 1
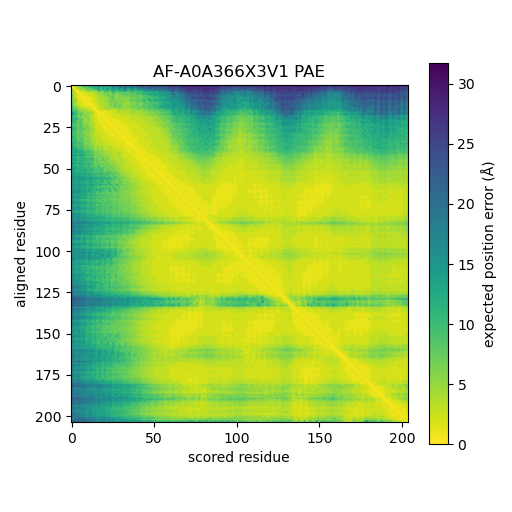ATOM 711 O O . PRO A 1 90 ? -3.766 -11.255 5.600 1.00 97.94 90 PRO A O 1
ATOM 714 N N . THR A 1 91 ? -3.692 -13.228 6.648 1.00 97.44 91 THR A N 1
ATOM 715 C CA . THR A 1 91 ? -2.325 -13.600 6.251 1.00 97.44 91 THR A CA 1
ATOM 716 C C . THR A 1 91 ? -2.141 -13.571 4.737 1.00 97.44 91 THR A C 1
ATOM 718 O O . THR A 1 91 ? -1.162 -13.009 4.253 1.00 97.44 91 THR A O 1
ATOM 721 N N . SER A 1 92 ? -3.108 -14.105 3.987 1.00 98.12 92 SER A N 1
ATOM 722 C CA . SER A 1 92 ? -3.094 -14.111 2.519 1.00 98.12 92 SER A CA 1
ATOM 723 C C . SER A 1 92 ? -3.139 -12.700 1.925 1.00 98.12 92 SER A C 1
ATOM 725 O O . SER A 1 92 ? -2.418 -12.403 0.971 1.00 98.12 92 SER A O 1
ATOM 727 N N . SER A 1 93 ? -3.943 -11.807 2.507 1.00 98.38 93 SER A N 1
ATOM 728 C CA . SER A 1 93 ? -4.088 -10.422 2.050 1.00 98.38 93 SER A CA 1
ATOM 729 C C . SER A 1 93 ? -2.836 -9.597 2.333 1.00 98.38 93 SER A C 1
ATOM 731 O O . SER A 1 93 ? -2.351 -8.887 1.456 1.00 98.38 93 SER A O 1
ATOM 733 N N . ILE A 1 94 ? -2.259 -9.739 3.530 1.00 98.25 94 ILE A N 1
ATOM 734 C CA . ILE A 1 94 ? -1.011 -9.060 3.902 1.00 98.25 94 ILE A CA 1
ATOM 735 C C . ILE A 1 94 ? 0.157 -9.554 3.050 1.00 98.25 94 ILE A C 1
ATOM 737 O O . ILE A 1 94 ? 0.977 -8.749 2.614 1.00 98.25 94 ILE A O 1
ATOM 741 N N . GLU A 1 95 ? 0.236 -10.856 2.782 1.00 98.25 95 GLU A N 1
ATOM 742 C CA . GLU A 1 95 ? 1.278 -11.414 1.920 1.00 98.25 95 GLU A CA 1
ATOM 743 C C . GLU A 1 95 ? 1.139 -10.924 0.475 1.00 98.25 95 GLU A C 1
ATOM 745 O O . GLU A 1 95 ? 2.117 -10.495 -0.137 1.00 98.25 95 GLU A O 1
ATOM 750 N N . THR A 1 96 ? -0.090 -10.880 -0.042 1.00 98.00 96 THR A N 1
ATOM 751 C CA . THR A 1 96 ? -0.369 -10.297 -1.360 1.00 98.00 96 THR A CA 1
ATOM 752 C C . THR A 1 96 ? 0.066 -8.834 -1.411 1.00 98.00 96 THR A C 1
ATOM 754 O O . THR A 1 96 ? 0.744 -8.432 -2.355 1.00 98.00 96 THR A O 1
ATOM 757 N N . LEU A 1 97 ? -0.250 -8.042 -0.381 1.00 97.62 97 LEU A N 1
ATOM 758 C CA . LEU A 1 97 ? 0.148 -6.637 -0.319 1.00 97.62 97 LEU A CA 1
ATOM 759 C C . LEU A 1 97 ? 1.678 -6.478 -0.298 1.00 97.62 97 LEU A C 1
ATOM 761 O O . LEU A 1 97 ? 2.205 -5.664 -1.051 1.00 97.62 97 LEU A O 1
ATOM 765 N N . LYS A 1 98 ? 2.405 -7.298 0.474 1.00 97.88 98 LYS A N 1
ATOM 766 C CA . LYS A 1 98 ? 3.881 -7.292 0.496 1.00 97.88 98 LYS A CA 1
ATOM 767 C C . LYS A 1 98 ? 4.498 -7.575 -0.873 1.00 97.88 98 LYS A C 1
ATOM 769 O O . LYS A 1 98 ? 5.461 -6.919 -1.247 1.00 97.88 98 LYS A O 1
ATOM 774 N N . GLN A 1 99 ? 3.942 -8.523 -1.625 1.00 97.50 99 GLN A N 1
ATOM 775 C CA . GLN A 1 99 ? 4.432 -8.859 -2.967 1.00 97.50 99 GLN A CA 1
ATOM 776 C C . GLN A 1 99 ? 4.187 -7.732 -3.977 1.00 97.50 99 GLN A C 1
ATOM 778 O O . GLN A 1 99 ? 4.959 -7.544 -4.912 1.00 97.50 99 GLN A O 1
ATOM 783 N N . VAL A 1 100 ? 3.105 -6.974 -3.800 1.00 96.62 100 VAL A N 1
ATOM 784 C CA . VAL A 1 100 ? 2.738 -5.872 -4.694 1.00 96.62 100 VAL A CA 1
ATOM 785 C C . VAL A 1 100 ? 3.667 -4.659 -4.533 1.00 96.62 100 VAL A C 1
ATOM 787 O O . VAL A 1 100 ? 3.929 -3.983 -5.528 1.00 96.62 100 VAL A O 1
ATOM 790 N N . ILE A 1 101 ? 4.195 -4.411 -3.326 1.00 96.69 101 ILE A N 1
ATOM 791 C CA . ILE A 1 101 ? 5.070 -3.266 -2.983 1.00 96.69 101 ILE A CA 1
ATOM 792 C C . ILE A 1 101 ? 6.259 -3.118 -3.947 1.00 96.69 101 ILE A C 1
ATOM 794 O O . ILE A 1 101 ? 6.614 -1.996 -4.298 1.00 96.69 101 ILE A O 1
ATOM 798 N N . GLU A 1 102 ? 6.837 -4.225 -4.429 1.00 95.50 102 GLU A N 1
ATOM 799 C CA . GLU A 1 102 ? 7.999 -4.223 -5.339 1.00 95.50 102 GLU A CA 1
ATOM 800 C C . GLU A 1 102 ? 7.675 -3.689 -6.750 1.00 95.50 102 GLU A C 1
ATOM 802 O O . GLU A 1 102 ? 8.567 -3.423 -7.555 1.00 95.50 102 GLU A O 1
ATOM 807 N N . HIS A 1 103 ? 6.399 -3.617 -7.122 1.00 96.00 103 HIS A N 1
ATOM 808 C CA . HIS A 1 103 ? 5.991 -3.410 -8.514 1.00 96.00 103 HIS A CA 1
ATOM 809 C C . HIS A 1 103 ? 5.098 -2.185 -8.729 1.00 96.00 103 HIS A C 1
ATOM 811 O O . HIS A 1 103 ? 4.785 -1.867 -9.879 1.00 96.00 103 HIS A O 1
ATOM 817 N N . ILE A 1 104 ? 4.669 -1.522 -7.657 1.00 95.81 104 ILE A N 1
ATOM 818 C CA . ILE A 1 104 ? 3.830 -0.318 -7.703 1.00 95.81 104 ILE A CA 1
ATOM 819 C C . ILE A 1 104 ? 4.673 0.957 -7.613 1.00 95.81 104 ILE A C 1
ATOM 821 O O . ILE A 1 104 ? 5.890 0.896 -7.481 1.00 95.81 104 ILE A O 1
ATOM 825 N N . ASP A 1 105 ? 4.022 2.111 -7.755 1.00 95.38 105 ASP A N 1
ATOM 826 C CA . ASP A 1 105 ? 4.697 3.411 -7.671 1.00 95.38 105 ASP A CA 1
ATOM 827 C C . ASP A 1 105 ? 5.248 3.665 -6.270 1.00 95.38 105 ASP A C 1
ATOM 829 O O . ASP A 1 105 ? 4.636 3.237 -5.293 1.00 95.38 105 ASP A O 1
ATOM 833 N N . ASP A 1 106 ? 6.352 4.408 -6.182 1.00 96.31 106 ASP A N 1
ATOM 834 C CA . ASP A 1 106 ? 7.074 4.667 -4.931 1.00 96.31 106 ASP A CA 1
ATOM 835 C C . ASP A 1 106 ? 6.153 5.198 -3.823 1.00 96.31 106 ASP A C 1
ATOM 837 O O . ASP A 1 106 ? 6.200 4.705 -2.697 1.00 96.31 106 ASP A O 1
ATOM 841 N N . ASP A 1 107 ? 5.243 6.124 -4.147 1.00 97.31 107 ASP A N 1
ATOM 842 C CA . ASP A 1 107 ? 4.314 6.675 -3.158 1.00 97.31 107 ASP A CA 1
ATOM 843 C C . ASP A 1 107 ? 3.321 5.628 -2.636 1.00 97.31 107 ASP A C 1
ATOM 845 O O . ASP A 1 107 ? 3.115 5.486 -1.431 1.00 97.31 107 ASP A O 1
ATOM 849 N N . ALA A 1 108 ? 2.733 4.841 -3.539 1.00 97.19 108 ALA A N 1
ATOM 85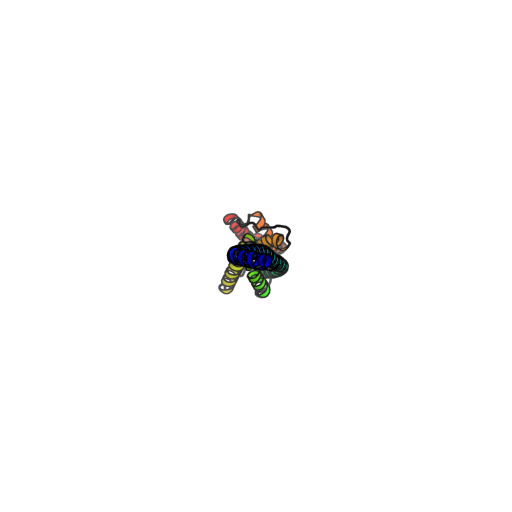0 C CA . ALA A 1 108 ? 1.812 3.770 -3.168 1.00 97.19 108 ALA A CA 1
ATOM 851 C C . ALA A 1 108 ? 2.537 2.623 -2.442 1.00 97.19 108 ALA A C 1
ATOM 853 O O . ALA A 1 108 ? 1.957 1.973 -1.569 1.00 97.19 108 ALA A O 1
ATOM 854 N N . SER A 1 109 ? 3.805 2.389 -2.787 1.00 97.38 109 SER A N 1
ATOM 855 C CA . SER A 1 109 ? 4.707 1.432 -2.150 1.00 97.38 109 SER A CA 1
ATOM 856 C C . SER A 1 109 ? 4.993 1.838 -0.705 1.00 97.38 109 SER A C 1
ATOM 858 O O . SER A 1 109 ? 4.761 1.041 0.206 1.00 97.38 109 SER A O 1
ATOM 860 N N . ALA A 1 110 ? 5.368 3.102 -0.475 1.00 97.75 110 ALA A N 1
ATOM 861 C CA . ALA A 1 110 ? 5.564 3.670 0.856 1.00 97.75 110 ALA A CA 1
ATOM 862 C C . ALA A 1 110 ? 4.288 3.563 1.702 1.00 97.75 110 ALA A C 1
ATOM 864 O O . ALA A 1 110 ? 4.321 3.031 2.813 1.00 97.75 110 ALA A O 1
ATOM 865 N N . ARG A 1 111 ? 3.136 3.954 1.145 1.00 97.88 111 ARG A N 1
ATOM 866 C CA . ARG A 1 111 ? 1.855 3.873 1.855 1.00 97.88 111 ARG A CA 1
ATOM 867 C C . ARG A 1 111 ? 1.442 2.434 2.188 1.00 97.88 111 ARG A C 1
ATOM 869 O O . ARG A 1 111 ? 0.958 2.157 3.285 1.00 97.88 111 ARG A O 1
ATOM 876 N N . SER A 1 112 ? 1.667 1.495 1.269 1.00 97.81 112 SER A N 1
ATOM 877 C CA . SER A 1 112 ? 1.419 0.062 1.495 1.00 97.81 112 SER A CA 1
ATOM 878 C C . SER A 1 112 ? 2.359 -0.518 2.556 1.00 97.81 112 SER A C 1
ATOM 880 O O . SER A 1 112 ? 1.942 -1.339 3.375 1.00 97.81 112 SER A O 1
ATOM 882 N N . PHE A 1 113 ? 3.617 -0.077 2.582 1.00 98.00 113 PHE A N 1
ATOM 883 C CA . PHE A 1 113 ? 4.584 -0.453 3.610 1.00 98.00 113 PHE A CA 1
ATOM 884 C C . PHE A 1 113 ? 4.171 0.053 5.000 1.00 98.00 113 PHE A C 1
ATOM 886 O O . PHE A 1 113 ? 4.234 -0.707 5.972 1.00 98.00 113 PHE A O 1
ATOM 893 N N . GLU A 1 114 ? 3.702 1.299 5.104 1.00 97.94 114 GLU A N 1
ATOM 894 C CA . GLU A 1 114 ? 3.174 1.860 6.352 1.00 97.94 114 GLU A CA 1
ATOM 895 C C . GLU A 1 114 ? 1.969 1.063 6.859 1.00 97.94 114 GLU A C 1
ATOM 897 O O . GLU A 1 114 ? 1.933 0.705 8.037 1.00 97.94 114 GLU A O 1
ATOM 902 N N . LEU A 1 115 ? 1.034 0.699 5.972 1.00 98.25 115 LEU A N 1
ATOM 903 C CA . LEU A 1 115 ? -0.105 -0.160 6.308 1.00 98.25 115 LEU A CA 1
ATOM 904 C C . LEU A 1 115 ? 0.350 -1.506 6.897 1.00 98.25 115 LEU A C 1
ATOM 906 O O . LEU A 1 115 ? -0.113 -1.906 7.966 1.00 98.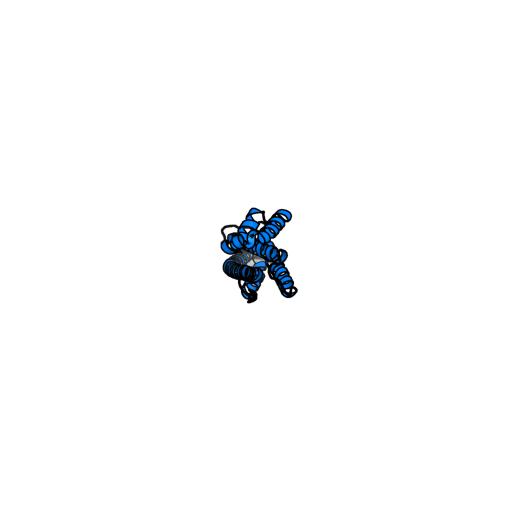25 115 LEU A O 1
ATOM 910 N N . VAL A 1 116 ? 1.283 -2.199 6.235 1.00 98.31 116 VAL A N 1
ATOM 911 C CA . VAL A 1 116 ? 1.815 -3.485 6.724 1.00 98.31 116 VAL A CA 1
ATOM 912 C C . VAL A 1 116 ? 2.517 -3.316 8.074 1.00 98.31 116 VAL A C 1
ATOM 914 O O . VAL A 1 116 ? 2.345 -4.154 8.962 1.00 98.31 116 VAL A O 1
ATOM 917 N N . SER A 1 117 ? 3.281 -2.238 8.245 1.00 98.06 117 SER A N 1
ATOM 918 C CA . SER A 1 117 ? 4.000 -1.940 9.488 1.00 98.06 117 SER A CA 1
ATOM 919 C C . SER A 1 117 ? 3.034 -1.681 10.646 1.00 98.06 117 SER A C 1
ATOM 921 O O . SER A 1 117 ? 3.159 -2.291 11.709 1.00 98.06 117 SER A O 1
ATOM 923 N N . TRP A 1 118 ? 2.015 -0.845 10.433 1.00 97.88 118 TRP A N 1
ATOM 924 C CA . TRP A 1 118 ? 0.979 -0.581 11.433 1.00 97.88 118 TRP A CA 1
ATOM 925 C C . TRP A 1 118 ? 0.174 -1.827 11.778 1.00 97.88 118 TRP A C 1
ATOM 927 O O . TRP A 1 118 ? -0.129 -2.043 12.950 1.00 97.88 118 TRP A O 1
ATOM 937 N N . TYR A 1 119 ? -0.115 -2.685 10.797 1.00 98.19 119 TYR A N 1
ATOM 938 C CA . TYR A 1 119 ? -0.804 -3.951 11.041 1.00 98.19 119 TYR A CA 1
ATOM 939 C C . TYR A 1 119 ? 0.006 -4.848 11.986 1.00 98.19 119 TYR A C 1
ATOM 941 O O . TYR A 1 119 ? -0.543 -5.428 12.922 1.00 98.19 119 TYR A O 1
ATOM 949 N N . GLN A 1 120 ? 1.326 -4.930 11.794 1.00 97.69 120 GLN A N 1
ATOM 950 C CA . GLN A 1 120 ? 2.201 -5.706 12.676 1.00 97.69 120 GLN A CA 1
ATOM 951 C C . GLN A 1 120 ? 2.229 -5.141 14.100 1.00 97.69 120 GLN A C 1
ATOM 953 O O . GLN A 1 120 ? 2.126 -5.908 15.058 1.00 97.69 120 GLN A O 1
ATOM 958 N N . VAL A 1 121 ? 2.318 -3.814 14.244 1.00 97.00 121 VAL A N 1
ATOM 959 C CA . VAL A 1 121 ? 2.279 -3.138 15.552 1.00 97.00 121 VAL A CA 1
ATOM 960 C C . VAL A 1 121 ? 0.953 -3.402 16.261 1.00 97.00 121 VAL A C 1
ATOM 962 O O . VAL A 1 121 ? 0.946 -3.809 17.422 1.00 97.00 121 VAL A O 1
ATOM 965 N N . GLN A 1 122 ? -0.164 -3.215 15.559 1.00 96.50 122 GLN A N 1
ATOM 966 C CA . GLN A 1 122 ? -1.507 -3.450 16.081 1.00 96.50 122 GLN A CA 1
ATOM 967 C C . GLN A 1 122 ? -1.674 -4.902 16.543 1.00 96.50 122 GLN A C 1
ATOM 969 O O . GLN A 1 122 ? -2.131 -5.151 17.661 1.00 96.50 122 GLN A O 1
ATOM 974 N N . ARG A 1 123 ? -1.225 -5.866 15.732 1.00 95.69 123 ARG A N 1
ATOM 975 C CA . ARG A 1 123 ? -1.289 -7.289 16.073 1.00 95.69 123 ARG A CA 1
ATOM 976 C C . ARG A 1 123 ? -0.448 -7.617 17.304 1.00 95.69 123 ARG A C 1
ATOM 978 O O . ARG A 1 123 ? -0.928 -8.336 18.178 1.00 95.69 123 ARG A O 1
ATOM 985 N N . ALA A 1 124 ? 0.772 -7.085 17.391 1.00 95.94 124 ALA A N 1
ATOM 986 C CA . ALA A 1 124 ? 1.646 -7.283 18.544 1.00 9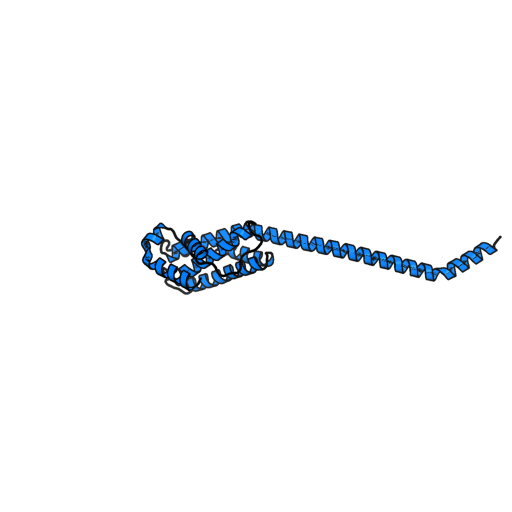5.94 124 ALA A CA 1
ATOM 987 C C . ALA A 1 124 ? 1.020 -6.717 19.830 1.00 95.94 124 ALA A C 1
ATOM 989 O O . ALA A 1 124 ? 0.991 -7.403 20.850 1.00 95.94 124 ALA A O 1
ATOM 990 N N . ARG A 1 125 ? 0.434 -5.512 19.771 1.00 94.69 125 ARG A N 1
ATOM 991 C CA . ARG A 1 125 ? -0.278 -4.908 20.911 1.00 94.69 125 ARG A CA 1
ATOM 992 C C . ARG A 1 125 ? -1.491 -5.729 21.337 1.00 94.69 125 ARG A C 1
ATOM 994 O O . ARG A 1 125 ? -1.660 -5.976 22.523 1.00 94.69 125 ARG A O 1
ATOM 1001 N N . MET A 1 126 ? -2.287 -6.222 20.387 1.00 93.94 126 MET A N 1
ATOM 1002 C CA . MET A 1 126 ? -3.402 -7.122 20.699 1.00 93.94 126 MET A CA 1
ATOM 1003 C C . MET A 1 126 ? -2.951 -8.463 21.296 1.00 93.94 126 MET A C 1
ATOM 1005 O O . MET A 1 126 ? -3.732 -9.136 21.957 1.00 93.94 126 MET A O 1
ATOM 1009 N N . GLN A 1 127 ? -1.754 -8.958 20.969 1.00 92.75 127 GLN A N 1
ATOM 1010 C CA . GLN A 1 127 ? -1.225 -10.203 21.547 1.00 92.75 127 GLN A CA 1
ATOM 1011 C C . GLN A 1 127 ? -0.676 -10.001 22.961 1.00 92.75 127 GLN A C 1
ATOM 1013 O O . GLN A 1 127 ? -0.752 -10.925 23.758 1.00 92.75 127 GLN A O 1
ATOM 1018 N N . GLY A 1 128 ? -0.143 -8.816 23.263 1.00 90.62 128 GLY A N 1
ATOM 1019 C CA . GLY A 1 128 ? 0.405 -8.486 24.579 1.00 90.62 128 GLY A CA 1
ATOM 1020 C C . GLY A 1 128 ? -0.604 -7.932 25.587 1.00 90.62 128 GLY A C 1
ATOM 1021 O O . GLY A 1 128 ? -0.198 -7.603 26.696 1.00 90.62 128 GLY A O 1
ATOM 1022 N N . ASN A 1 129 ? -1.878 -7.778 25.214 1.00 89.06 129 ASN A N 1
ATOM 1023 C CA . ASN A 1 129 ? -2.926 -7.286 26.103 1.00 89.06 129 ASN A CA 1
ATOM 1024 C C . ASN A 1 129 ? -3.913 -8.419 26.424 1.00 89.06 129 ASN A C 1
ATOM 1026 O O . ASN A 1 129 ? -4.611 -8.894 25.528 1.00 89.06 129 ASN A O 1
ATOM 1030 N N . ASP A 1 130 ? -3.968 -8.824 27.696 1.00 84.44 130 ASP A N 1
ATOM 1031 C CA . ASP A 1 130 ? -4.862 -9.879 28.194 1.00 84.44 130 ASP A CA 1
ATOM 1032 C C . ASP A 1 130 ? -6.340 -9.459 28.170 1.00 84.44 130 ASP A C 1
ATOM 1034 O O . ASP A 1 130 ? -7.224 -10.308 28.068 1.00 84.44 130 ASP A O 1
ATOM 1038 N N . ASN A 1 131 ? -6.619 -8.151 28.226 1.00 87.56 131 ASN A N 1
ATOM 1039 C CA . ASN A 1 131 ? -7.962 -7.595 28.093 1.00 87.56 131 ASN A CA 1
ATOM 1040 C C . ASN A 1 131 ? -7.968 -6.414 27.103 1.00 87.56 131 ASN A C 1
ATOM 1042 O O . ASN A 1 131 ? -8.001 -5.250 27.508 1.00 87.56 131 ASN A O 1
ATOM 1046 N N . PRO A 1 132 ? -7.919 -6.696 25.790 1.00 86.69 132 PRO A N 1
ATOM 1047 C CA . PRO A 1 132 ? -7.849 -5.666 24.757 1.00 86.69 132 PRO A CA 1
ATOM 1048 C C . PRO A 1 132 ? -9.177 -4.922 24.561 1.00 86.69 132 PRO A C 1
ATOM 1050 O O . PRO A 1 132 ? -9.219 -3.931 23.830 1.00 86.69 132 PRO A O 1
ATOM 1053 N N . GLN A 1 133 ? -10.265 -5.389 25.179 1.00 84.69 133 GLN A N 1
ATOM 1054 C CA . GLN A 1 133 ? -11.571 -4.765 25.043 1.00 84.69 133 GLN A CA 1
ATOM 1055 C C . GLN A 1 133 ? -11.554 -3.350 25.618 1.00 84.69 133 GLN A C 1
ATOM 1057 O O . GLN A 1 133 ? -11.031 -3.083 26.698 1.00 84.69 133 GLN A O 1
ATOM 1062 N N . ASN A 1 134 ? -12.166 -2.438 24.876 1.00 80.50 134 ASN A N 1
ATOM 1063 C CA . ASN A 1 134 ? -12.305 -1.030 25.211 1.00 80.50 134 ASN A CA 1
ATOM 1064 C C . ASN A 1 134 ? -11.009 -0.213 25.338 1.00 80.50 134 ASN A C 1
ATOM 1066 O O . ASN A 1 134 ? -11.054 0.929 25.796 1.00 80.50 134 ASN A O 1
ATOM 1070 N N . ASP A 1 135 ? -9.874 -0.730 24.867 1.00 91.56 135 ASP A N 1
ATOM 1071 C CA . ASP A 1 135 ? -8.629 0.034 24.794 1.00 91.56 135 ASP A CA 1
ATOM 1072 C C . ASP A 1 135 ? -8.703 1.092 23.676 1.00 91.56 135 ASP A C 1
ATOM 1074 O O . ASP A 1 135 ? -8.595 0.791 22.483 1.00 91.56 135 ASP A O 1
ATOM 1078 N N . THR A 1 136 ? -8.845 2.364 24.061 1.00 92.69 136 THR A N 1
ATOM 1079 C CA . THR A 1 136 ? -8.889 3.518 23.145 1.00 92.69 136 THR A CA 1
ATOM 1080 C C . THR A 1 136 ? -7.662 3.600 22.226 1.00 92.69 136 THR A C 1
ATOM 1082 O O . THR A 1 136 ? -7.753 4.107 21.107 1.00 92.69 136 THR A O 1
ATOM 1085 N N . GLY A 1 137 ? -6.500 3.106 22.663 1.00 94.12 137 GLY A N 1
ATOM 1086 C CA . GLY A 1 137 ? -5.296 3.021 21.840 1.00 94.12 137 GLY A CA 1
ATOM 1087 C C . GLY A 1 137 ? -5.440 2.014 20.703 1.00 94.12 137 GLY A C 1
ATOM 1088 O O . GLY A 1 137 ? -5.134 2.351 19.561 1.00 94.12 137 GLY A O 1
ATOM 1089 N N . LEU A 1 138 ? -5.964 0.823 20.996 1.00 95.62 138 LEU A N 1
ATOM 1090 C CA . LEU A 1 138 ? -6.235 -0.196 19.978 1.00 95.62 138 LEU A CA 1
ATOM 1091 C C . LEU A 1 138 ? -7.367 0.226 19.035 1.00 95.62 138 LEU A C 1
ATOM 1093 O O . LEU A 1 138 ? -7.269 -0.014 17.832 1.00 95.62 138 LEU A O 1
ATOM 1097 N N . LEU A 1 139 ? -8.399 0.908 19.549 1.00 95.94 139 LEU A N 1
ATOM 1098 C CA . LEU A 1 139 ? -9.461 1.493 18.724 1.00 95.94 139 LEU A CA 1
ATOM 1099 C C . LEU A 1 139 ? -8.907 2.536 17.745 1.00 95.94 139 LEU A C 1
ATOM 1101 O O . LEU A 1 139 ? -9.276 2.545 16.574 1.00 95.94 139 LEU A O 1
ATOM 1105 N N . TYR A 1 140 ? -7.982 3.385 18.195 1.00 96.81 140 TYR A N 1
ATOM 1106 C CA . TYR A 1 140 ? -7.300 4.328 17.311 1.00 96.81 140 TYR A CA 1
ATOM 1107 C C . TYR A 1 140 ? -6.466 3.611 16.243 1.00 96.81 140 TYR A C 1
ATOM 1109 O O . TYR A 1 140 ? -6.531 3.982 15.072 1.00 96.81 140 TYR A O 1
ATOM 1117 N N . ASP A 1 141 ? -5.714 2.573 16.624 1.00 97.06 141 ASP A N 1
ATOM 1118 C CA . ASP A 1 141 ? -4.878 1.816 15.689 1.00 97.06 141 ASP A CA 1
ATOM 1119 C C . ASP A 1 141 ? -5.715 1.189 14.558 1.00 97.06 141 ASP A C 1
ATOM 1121 O O . ASP A 1 141 ? -5.305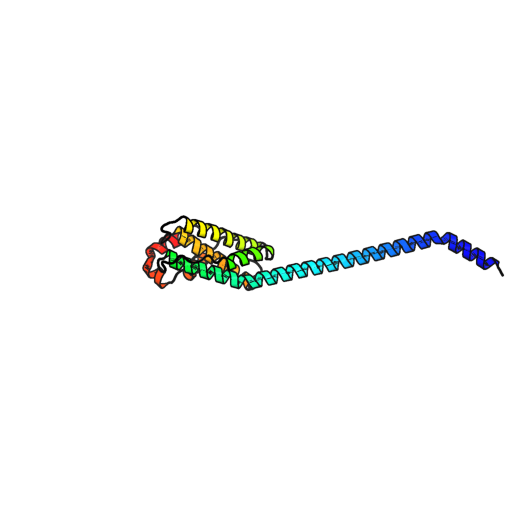 1.239 13.400 1.00 97.06 141 ASP A O 1
ATOM 1125 N N . ILE A 1 142 ? -6.905 0.646 14.850 1.00 97.31 142 ILE A N 1
ATOM 1126 C CA . ILE A 1 142 ? -7.768 0.064 13.807 1.00 97.31 142 ILE A CA 1
ATOM 1127 C C . ILE A 1 142 ? -8.407 1.114 12.895 1.00 97.31 142 ILE A C 1
ATOM 1129 O O . ILE A 1 142 ? -8.497 0.887 11.689 1.00 97.31 142 ILE A O 1
ATOM 1133 N N . VAL A 1 143 ? -8.785 2.282 13.427 1.00 98.00 143 VAL A N 1
ATOM 1134 C CA . VAL A 1 143 ? -9.270 3.400 12.601 1.00 98.00 143 VAL A CA 1
ATOM 1135 C C . VAL A 1 143 ? -8.167 3.874 11.664 1.00 98.00 143 VAL A C 1
ATOM 1137 O O . VAL A 1 143 ? -8.407 4.064 10.472 1.00 98.00 143 VAL A O 1
ATOM 1140 N N . LEU A 1 144 ? -6.945 3.998 12.185 1.00 97.94 144 LEU A N 1
ATOM 1141 C CA . LEU A 1 144 ? -5.775 4.358 11.397 1.00 97.94 144 LEU A CA 1
ATOM 1142 C C . LEU A 1 144 ? -5.510 3.324 10.293 1.00 97.94 144 LEU A C 1
ATOM 1144 O O . LEU A 1 144 ? -5.293 3.701 9.144 1.00 97.94 144 LEU A O 1
ATOM 1148 N N . LEU A 1 145 ? -5.579 2.027 10.607 1.00 98.06 145 LEU A N 1
ATOM 1149 C CA . LEU A 1 145 ? -5.449 0.964 9.607 1.00 98.06 145 LEU A CA 1
ATOM 1150 C C . LEU A 1 145 ? -6.506 1.070 8.507 1.00 98.06 145 LEU A C 1
ATOM 1152 O O . LEU A 1 145 ? -6.168 0.927 7.333 1.00 98.06 145 LEU A O 1
ATOM 1156 N N . LEU A 1 146 ? -7.767 1.348 8.853 1.00 98.38 146 LEU A N 1
ATOM 1157 C CA . LEU A 1 146 ? -8.799 1.515 7.833 1.00 98.38 146 LEU A CA 1
ATOM 1158 C C . LEU A 1 146 ? -8.571 2.777 6.988 1.00 98.38 146 LEU A C 1
ATOM 1160 O O . LEU A 1 146 ? -8.830 2.740 5.789 1.00 98.38 146 LEU A O 1
ATOM 1164 N N . ALA A 1 147 ? -8.043 3.860 7.564 1.00 98.19 147 ALA A N 1
ATOM 1165 C CA . ALA A 1 147 ? -7.668 5.056 6.806 1.00 98.19 147 ALA A CA 1
ATOM 1166 C C . ALA A 1 147 ? -6.570 4.752 5.766 1.00 98.19 147 ALA A C 1
ATOM 1168 O O . ALA A 1 147 ? -6.705 5.130 4.602 1.00 98.19 147 ALA A O 1
ATOM 1169 N N . TYR A 1 148 ? -5.546 3.978 6.144 1.00 98.31 148 TYR A N 1
ATOM 1170 C CA . TYR A 1 148 ? -4.531 3.465 5.214 1.00 98.31 148 TYR A CA 1
ATOM 1171 C C . TYR A 1 148 ? -5.118 2.599 4.100 1.00 98.31 148 TYR A C 1
ATOM 1173 O O . TYR A 1 148 ? -4.730 2.724 2.941 1.00 98.31 148 TYR A O 1
ATOM 1181 N N . VAL A 1 149 ? -6.049 1.709 4.438 1.00 98.25 149 VAL A N 1
ATOM 1182 C CA . VAL A 1 149 ? -6.723 0.871 3.442 1.00 98.25 149 VAL A CA 1
ATOM 1183 C C . VAL A 1 149 ? -7.542 1.729 2.472 1.00 98.25 149 VAL A C 1
ATOM 1185 O O . VAL A 1 149 ? -7.467 1.521 1.261 1.00 98.25 149 VAL A O 1
ATOM 1188 N N . ASN A 1 150 ? -8.279 2.718 2.985 1.00 97.88 150 ASN A N 1
ATOM 1189 C CA . ASN A 1 150 ? -9.107 3.615 2.182 1.00 97.88 150 ASN A CA 1
ATOM 1190 C C . ASN A 1 150 ? -8.276 4.451 1.201 1.00 97.88 150 ASN A C 1
ATOM 1192 O O . ASN A 1 150 ? -8.636 4.521 0.030 1.00 97.88 150 ASN A O 1
ATOM 1196 N N . SER A 1 151 ? -7.139 5.009 1.629 1.00 97.38 151 SER A N 1
ATOM 1197 C CA . SER A 1 151 ? -6.292 5.827 0.744 1.00 97.38 151 SER A CA 1
ATOM 1198 C C . SER A 1 151 ? -5.639 5.039 -0.395 1.00 97.38 151 SER A C 1
ATOM 1200 O O . SER A 1 151 ? -5.280 5.610 -1.424 1.00 97.38 151 SER A O 1
ATOM 1202 N N . LEU A 1 152 ? -5.511 3.718 -0.245 1.00 97.88 152 LEU A N 1
ATOM 1203 C CA . LEU A 1 152 ? -4.982 2.836 -1.282 1.00 97.88 152 LEU A CA 1
ATOM 1204 C C . LEU A 1 152 ? -6.051 2.358 -2.276 1.00 97.88 152 LEU A C 1
ATOM 1206 O O . LEU A 1 152 ? -5.681 1.872 -3.346 1.00 97.88 152 LEU A O 1
ATOM 1210 N N . PHE A 1 153 ? -7.351 2.479 -1.975 1.00 97.44 153 PHE A N 1
ATOM 1211 C CA . PHE A 1 153 ? -8.408 1.945 -2.844 1.00 97.44 153 PHE A CA 1
ATOM 1212 C C . PHE A 1 153 ? -8.505 2.676 -4.185 1.00 97.44 153 PHE A C 1
ATOM 1214 O O . PHE A 1 153 ? -8.568 2.006 -5.216 1.00 97.44 153 PHE A O 1
ATOM 1221 N N . ASP A 1 154 ? -8.454 4.007 -4.197 1.00 96.38 154 ASP A N 1
ATOM 1222 C CA . ASP A 1 154 ? -8.545 4.795 -5.437 1.00 96.38 154 ASP A CA 1
ATOM 1223 C C . ASP A 1 154 ? -7.363 4.480 -6.367 1.00 96.38 154 ASP A C 1
ATOM 1225 O O . ASP A 1 154 ? -7.516 4.281 -7.577 1.00 96.38 154 ASP A O 1
ATOM 1229 N N . TYR A 1 155 ? -6.176 4.302 -5.782 1.00 96.62 155 TYR A N 1
ATOM 1230 C CA . TYR A 1 155 ? -4.997 3.843 -6.508 1.00 96.62 155 TYR A CA 1
ATOM 1231 C C . TYR A 1 155 ? -5.155 2.406 -7.012 1.00 96.62 155 TYR A C 1
ATOM 1233 O O . TYR A 1 155 ? -4.829 2.113 -8.164 1.00 96.62 155 TYR A O 1
ATOM 1241 N N . ALA A 1 156 ? -5.647 1.494 -6.175 1.00 96.69 156 ALA A N 1
ATOM 1242 C CA . ALA A 1 156 ? -5.848 0.092 -6.531 1.00 96.69 156 ALA A CA 1
ATOM 1243 C C . ALA A 1 156 ? -6.884 -0.079 -7.657 1.00 96.69 156 ALA A C 1
ATOM 1245 O O . ALA A 1 156 ? -6.746 -0.968 -8.498 1.00 96.69 156 ALA A O 1
ATOM 1246 N N . ARG A 1 157 ? -7.889 0.802 -7.711 1.00 96.00 157 ARG A N 1
ATOM 1247 C CA . ARG A 1 157 ? -8.926 0.862 -8.755 1.00 96.00 157 ARG A CA 1
ATOM 1248 C C . ARG A 1 157 ? -8.502 1.631 -10.003 1.00 96.00 157 ARG A C 1
ATOM 1250 O O . ARG A 1 157 ? -9.262 1.686 -10.966 1.00 96.00 157 ARG A O 1
ATOM 1257 N N . ASN A 1 158 ? -7.281 2.170 -10.020 1.00 94.62 158 ASN A N 1
ATOM 1258 C CA . ASN A 1 158 ? -6.765 3.001 -11.106 1.00 94.62 158 ASN A CA 1
ATOM 1259 C C . ASN A 1 158 ? -7.611 4.268 -11.357 1.00 94.62 158 ASN A C 1
ATOM 1261 O O . ASN A 1 158 ? -7.673 4.759 -12.483 1.00 94.62 158 ASN A O 1
ATOM 1265 N N . GLU A 1 159 ? -8.242 4.799 -10.309 1.00 95.38 159 GLU A N 1
ATOM 1266 C CA . GLU A 1 159 ? -8.924 6.098 -10.321 1.00 95.38 159 GLU A CA 1
ATOM 1267 C C . GLU A 1 159 ? -7.902 7.233 -10.155 1.00 95.38 159 GLU A C 1
ATOM 1269 O O . GLU A 1 159 ? -8.014 8.282 -10.790 1.00 95.38 159 GLU A O 1
ATOM 1274 N N . THR A 1 160 ? -6.835 6.979 -9.388 1.00 95.06 160 THR A N 1
ATOM 1275 C CA . THR A 1 160 ? -5.679 7.871 -9.232 1.00 95.06 160 THR A CA 1
ATOM 1276 C C . THR A 1 160 ? -4.380 7.205 -9.697 1.00 95.06 160 THR A C 1
ATOM 1278 O O . THR A 1 160 ? -4.252 5.977 -9.759 1.00 95.06 160 THR A O 1
ATOM 1281 N N . GLN A 1 161 ? -3.385 8.017 -10.072 1.00 91.19 161 GLN A N 1
ATOM 1282 C CA . GLN A 1 161 ? -2.052 7.525 -10.459 1.00 91.19 161 GLN A CA 1
ATOM 1283 C C . GLN A 1 161 ? -1.067 7.474 -9.293 1.00 91.19 161 GLN A C 1
ATOM 1285 O O . GLN A 1 161 ? -0.094 6.732 -9.366 1.00 91.19 161 GLN A O 1
ATOM 1290 N N . THR A 1 162 ? -1.314 8.245 -8.239 1.00 93.50 162 THR A N 1
ATOM 1291 C CA . THR A 1 162 ? -0.458 8.354 -7.058 1.00 93.50 162 THR A CA 1
ATOM 1292 C C . THR A 1 162 ? -1.318 8.332 -5.802 1.00 93.50 162 THR A C 1
ATOM 1294 O O . THR A 1 162 ? -2.541 8.484 -5.864 1.00 93.50 162 THR A O 1
ATOM 1297 N N . VAL A 1 163 ? -0.672 8.107 -4.664 1.00 95.06 163 VAL A N 1
ATOM 1298 C CA . VAL A 1 163 ? -1.300 8.129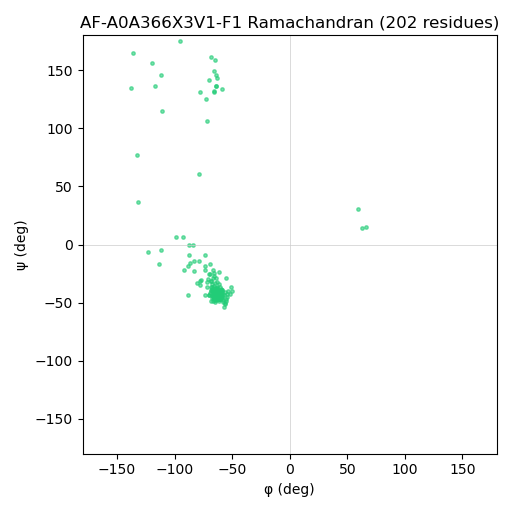 -3.343 1.00 95.06 163 VAL A CA 1
ATOM 1299 C C . VAL A 1 163 ? -0.643 9.254 -2.561 1.00 95.06 163 VAL A C 1
ATOM 1301 O O . VAL A 1 163 ? 0.575 9.402 -2.620 1.00 95.06 163 VAL A O 1
ATOM 1304 N N . SER A 1 164 ? -1.426 10.064 -1.849 1.00 93.44 164 SER A N 1
ATOM 1305 C CA . SER A 1 164 ? -0.837 11.060 -0.953 1.00 93.44 164 SER A CA 1
ATOM 1306 C C . SER A 1 164 ? -0.063 10.344 0.150 1.00 93.44 164 SER A C 1
ATOM 1308 O O . SER A 1 164 ? -0.578 9.379 0.718 1.00 93.44 164 SER A O 1
ATOM 1310 N N . ASN A 1 165 ? 1.139 10.828 0.464 1.00 92.94 165 ASN A N 1
ATOM 1311 C CA . ASN A 1 165 ? 1.954 10.404 1.609 1.00 92.94 165 ASN A CA 1
ATOM 1312 C C . ASN A 1 165 ? 1.835 11.356 2.811 1.00 92.94 165 ASN A C 1
ATOM 1314 O O . ASN A 1 165 ? 2.524 11.197 3.817 1.00 92.94 165 ASN A O 1
ATOM 1318 N N . GLU A 1 166 ? 0.935 12.335 2.733 1.00 94.38 166 GLU A N 1
ATOM 1319 C CA . GLU A 1 166 ? 0.658 13.253 3.835 1.00 94.38 166 GLU A CA 1
ATOM 1320 C C . GLU A 1 166 ? -0.033 12.532 4.998 1.00 94.38 166 GLU A C 1
ATOM 1322 O O . GLU A 1 166 ? -0.569 11.429 4.862 1.00 94.38 166 GLU A O 1
ATOM 1327 N N . ARG A 1 167 ? -0.007 13.130 6.189 1.00 94.25 167 ARG A N 1
ATOM 1328 C CA . ARG A 1 167 ? -0.785 12.585 7.306 1.00 94.25 167 ARG A CA 1
ATOM 1329 C C . ARG A 1 167 ? -2.272 12.663 6.976 1.00 94.25 167 ARG A C 1
ATOM 1331 O O . ARG A 1 167 ? -2.704 13.614 6.334 1.00 94.25 167 ARG A O 1
ATOM 1338 N N . PHE A 1 168 ? -3.035 11.679 7.449 1.00 96.50 168 PHE A N 1
ATOM 1339 C CA . PHE A 1 168 ? -4.483 11.698 7.285 1.00 96.50 168 PHE A CA 1
ATOM 1340 C C . PHE A 1 168 ? -5.073 12.939 7.932 1.00 96.50 168 PHE A C 1
ATOM 1342 O O . PHE A 1 168 ? -4.760 13.279 9.074 1.00 96.50 168 PHE A O 1
ATOM 1349 N N . SER A 1 169 ? -5.954 13.587 7.186 1.00 96.81 169 SER A N 1
ATOM 1350 C CA . SER A 1 169 ? -6.792 14.644 7.709 1.00 96.81 169 SER A CA 1
ATOM 1351 C C . SER A 1 169 ? -7.748 14.094 8.767 1.00 96.81 169 SER A C 1
ATOM 1353 O O . SER A 1 169 ? -8.088 12.904 8.812 1.00 96.81 169 SER A O 1
ATOM 1355 N N . ARG A 1 170 ? -8.244 15.002 9.609 1.00 95.81 170 ARG A N 1
ATOM 1356 C CA . ARG A 1 170 ? -9.284 14.682 10.588 1.00 95.81 170 ARG A CA 1
ATOM 1357 C C . ARG A 1 170 ? -10.506 14.048 9.920 1.00 95.81 170 ARG A C 1
ATO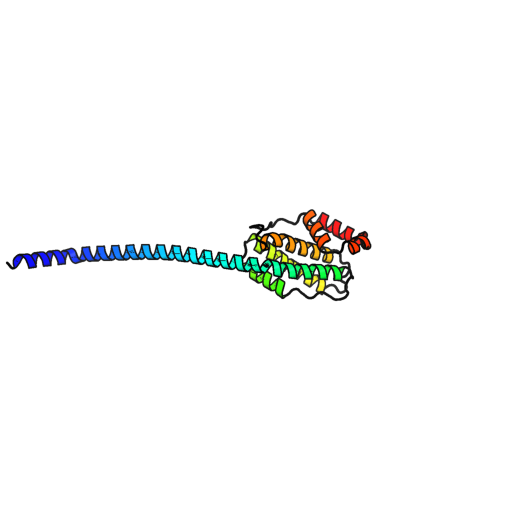M 1359 O O . ARG A 1 170 ? -11.043 13.078 10.447 1.00 95.81 170 ARG A O 1
ATOM 1366 N N . ASP A 1 171 ? -10.928 14.568 8.773 1.00 96.69 171 ASP A N 1
ATOM 1367 C CA . ASP A 1 171 ? -12.133 14.103 8.085 1.00 96.69 171 ASP A CA 1
ATOM 1368 C C . ASP A 1 171 ? -11.969 12.674 7.551 1.00 96.69 171 ASP A C 1
ATOM 1370 O O . ASP A 1 171 ? -12.880 11.855 7.686 1.00 96.69 171 ASP A O 1
ATOM 1374 N N . GLU A 1 172 ? -10.786 12.329 7.037 1.00 96.94 172 GLU A N 1
ATOM 1375 C CA . GLU A 1 172 ? -10.464 10.961 6.612 1.00 96.94 172 GLU A CA 1
ATOM 1376 C C . GLU A 1 172 ? -10.471 9.984 7.790 1.00 96.94 172 GLU A C 1
ATOM 1378 O O . GLU A 1 172 ? -11.050 8.900 7.689 1.00 96.94 172 GLU A O 1
ATOM 1383 N N . MET A 1 173 ? -9.892 10.375 8.929 1.00 97.81 173 MET A N 1
ATOM 1384 C CA . MET A 1 173 ? -9.896 9.554 10.142 1.00 97.81 173 MET A CA 1
ATOM 1385 C C . MET A 1 173 ? -11.309 9.373 10.710 1.00 97.81 173 MET A C 1
ATOM 1387 O O . MET A 1 173 ? -11.677 8.266 11.106 1.00 97.81 173 MET A O 1
ATOM 1391 N N . MET A 1 174 ? -12.140 10.420 10.702 1.00 96.25 174 MET A N 1
ATOM 1392 C CA . MET A 1 174 ? -13.543 10.327 11.127 1.00 96.25 174 MET A CA 1
ATOM 1393 C C . MET A 1 174 ? -14.374 9.461 10.172 1.00 96.25 174 MET A C 1
ATOM 1395 O O . MET A 1 174 ? -15.199 8.662 10.618 1.00 96.25 174 MET A O 1
ATOM 1399 N N . SER A 1 175 ? -14.130 9.562 8.863 1.00 96.81 175 SER A N 1
ATOM 1400 C CA . SER A 1 175 ? -14.743 8.686 7.860 1.00 96.81 175 SER A CA 1
ATOM 1401 C C . SER A 1 175 ? -14.346 7.223 8.086 1.00 96.81 175 SER A C 1
ATOM 1403 O O . SER A 1 175 ? -15.206 6.341 8.153 1.00 96.81 175 SER A O 1
ATOM 1405 N N . ALA A 1 176 ? -13.056 6.954 8.312 1.00 97.31 176 ALA A N 1
ATOM 1406 C CA . ALA A 1 176 ? -12.560 5.622 8.645 1.00 97.31 176 ALA A CA 1
ATOM 1407 C C . ALA A 1 176 ? -13.195 5.084 9.937 1.00 97.31 176 ALA A C 1
ATOM 1409 O O . ALA A 1 176 ? -13.663 3.948 9.966 1.00 97.31 176 ALA A O 1
ATOM 1410 N N . ARG A 1 177 ? -13.316 5.900 10.987 1.00 96.88 177 ARG A N 1
ATOM 1411 C CA . ARG A 1 177 ? -14.006 5.523 12.230 1.00 96.88 177 ARG A CA 1
ATOM 1412 C C . ARG A 1 177 ? -15.441 5.077 11.966 1.00 96.88 177 ARG A C 1
ATOM 1414 O O . ARG A 1 177 ? -15.824 3.987 12.385 1.00 96.88 177 ARG A O 1
ATOM 1421 N N . ASN A 1 178 ? -16.211 5.876 11.234 1.00 95.81 178 ASN A N 1
ATOM 1422 C CA . ASN A 1 178 ? -17.612 5.566 10.937 1.00 95.81 178 ASN A CA 1
ATOM 1423 C C . ASN A 1 178 ? -17.770 4.313 10.059 1.00 95.81 178 ASN A C 1
ATOM 1425 O O . ASN A 1 178 ? -18.772 3.617 10.160 1.00 95.81 178 ASN A O 1
ATOM 1429 N N . ASN A 1 179 ? -16.767 3.995 9.236 1.00 95.50 179 ASN A N 1
ATOM 1430 C CA . ASN A 1 179 ? -16.733 2.774 8.427 1.00 95.50 179 ASN A CA 1
ATOM 1431 C C . ASN A 1 179 ? -16.217 1.537 9.188 1.00 95.50 179 ASN A C 1
ATOM 1433 O O . ASN A 1 179 ? -16.353 0.411 8.691 1.00 95.50 179 ASN A O 1
ATOM 1437 N N . THR A 1 180 ? -15.591 1.741 10.351 1.00 95.62 180 THR A N 1
ATOM 1438 C CA . THR A 1 180 ? -15.041 0.680 11.208 1.00 95.62 180 THR A CA 1
ATOM 1439 C C . THR A 1 180 ? -16.092 0.159 12.184 1.00 95.62 180 THR A C 1
ATOM 1441 O O . THR A 1 180 ? -16.212 -1.052 12.363 1.00 95.62 180 THR A O 1
ATOM 1444 N N . PHE A 1 181 ? -16.860 1.058 12.804 1.00 94.69 181 PHE A N 1
ATOM 1445 C CA . PHE A 1 181 ? -17.801 0.722 13.874 1.00 94.69 181 PHE A CA 1
ATOM 1446 C C . PHE A 1 181 ? -19.256 0.908 13.440 1.00 94.69 181 PHE A C 1
ATOM 1448 O O . PHE A 1 181 ? -19.577 1.828 12.695 1.00 94.69 181 PHE A O 1
ATOM 1455 N N . ASP A 1 182 ? -20.153 0.056 13.944 1.00 91.81 182 ASP A N 1
ATOM 1456 C CA . ASP A 1 182 ? -21.593 0.220 13.725 1.00 91.81 182 ASP A CA 1
ATOM 1457 C C . ASP A 1 182 ? -22.089 1.502 14.414 1.00 91.81 182 ASP A C 1
ATOM 1459 O O . ASP A 1 182 ? -21.834 1.730 15.601 1.00 91.81 182 ASP A O 1
ATOM 1463 N N . LEU A 1 183 ? -22.844 2.321 13.680 1.00 90.75 183 LEU A N 1
ATOM 1464 C CA . LEU A 1 183 ? -23.470 3.541 14.179 1.00 90.75 183 LEU A CA 1
ATOM 1465 C C . LEU A 1 183 ? -24.312 3.280 15.433 1.00 90.75 183 LEU A C 1
ATOM 1467 O O . LEU A 1 183 ? -24.271 4.071 16.374 1.00 90.75 183 LEU A O 1
ATOM 1471 N N . LYS A 1 184 ? -25.048 2.161 15.474 1.00 90.56 184 LYS A N 1
ATOM 1472 C CA . LYS A 1 184 ? -25.854 1.801 16.652 1.00 90.56 184 LYS A CA 1
ATOM 1473 C C . LYS A 1 184 ? -24.986 1.618 17.892 1.00 90.56 184 LYS A C 1
ATOM 1475 O O . LYS A 1 184 ? -25.371 2.045 18.978 1.00 90.56 184 LYS A O 1
ATOM 1480 N N . TYR A 1 185 ? -23.816 1.009 17.720 1.00 91.00 185 TYR A N 1
ATOM 1481 C CA . TYR A 1 185 ? -22.879 0.785 18.811 1.00 91.00 185 TYR A CA 1
ATOM 1482 C C . TYR A 1 185 ? -22.248 2.099 19.283 1.00 91.00 185 TYR A C 1
ATOM 1484 O O . TYR A 1 185 ? -22.190 2.337 20.489 1.00 91.00 185 TYR A O 1
ATOM 1492 N N . ILE A 1 186 ? -21.844 2.969 18.345 1.00 90.56 186 ILE A N 1
ATOM 1493 C CA . ILE A 1 186 ? -21.281 4.294 18.652 1.00 90.56 186 ILE A CA 1
ATOM 1494 C C . ILE A 1 186 ? -22.248 5.104 19.522 1.00 90.56 186 ILE A C 1
ATOM 1496 O O . ILE A 1 186 ? -21.841 5.637 20.552 1.00 90.56 186 ILE A O 1
ATOM 1500 N N . LEU A 1 187 ? -23.528 5.161 19.141 1.00 90.81 187 LEU A N 1
ATOM 1501 C CA . LEU A 1 187 ? -24.549 5.913 19.880 1.00 90.81 187 LEU A CA 1
ATOM 1502 C C . LEU A 1 187 ? -24.808 5.341 21.282 1.00 90.81 187 LEU A C 1
ATOM 1504 O O . LEU A 1 187 ? -25.092 6.094 22.207 1.00 90.81 187 LEU A O 1
ATOM 1508 N N . GLY A 1 188 ? -24.689 4.021 21.456 1.00 90.69 188 GLY A N 1
ATOM 1509 C CA . GLY A 1 188 ? -24.832 3.374 22.763 1.00 90.69 188 GLY A CA 1
ATOM 1510 C C . GLY A 1 188 ? -23.645 3.588 23.711 1.00 90.69 188 GLY A C 1
ATOM 1511 O O . GLY A 1 188 ? -23.802 3.410 24.915 1.00 90.69 188 GLY A O 1
ATOM 1512 N N . HIS A 1 189 ? -22.475 3.974 23.189 1.00 92.50 189 HIS A N 1
ATOM 1513 C CA . HIS A 1 189 ? -21.208 4.041 23.934 1.00 92.50 189 HIS A CA 1
ATOM 1514 C C . HIS A 1 189 ? -20.474 5.374 23.723 1.00 92.50 189 HIS A C 1
ATOM 1516 O O . HIS A 1 189 ? -19.243 5.422 23.668 1.00 92.50 189 HIS A O 1
ATOM 1522 N N . GLU A 1 190 ? -21.225 6.471 23.619 1.00 89.38 190 GLU A N 1
ATOM 1523 C CA . GLU A 1 190 ? -20.717 7.801 23.252 1.00 89.38 190 GLU A CA 1
ATOM 1524 C C . GLU A 1 190 ? -19.490 8.238 24.075 1.00 89.38 190 GLU A C 1
ATOM 1526 O O . GLU A 1 190 ? -18.516 8.739 23.516 1.00 89.38 190 GLU A O 1
ATOM 1531 N N . GLY A 1 191 ? -19.471 7.959 25.385 1.00 88.38 191 GLY A N 1
ATOM 1532 C CA . GLY A 1 191 ? -18.358 8.335 26.266 1.00 88.38 191 GLY A CA 1
ATOM 1533 C C . GLY A 1 191 ? -17.006 7.709 25.891 1.00 88.38 191 GLY A C 1
ATOM 1534 O O . GLY A 1 191 ? -15.969 8.354 26.035 1.00 88.38 191 GLY A O 1
ATOM 1535 N N . GLN A 1 192 ? -17.000 6.481 25.369 1.00 87.25 192 GLN A N 1
ATOM 1536 C CA . GLN A 1 192 ? -15.779 5.813 24.909 1.00 87.25 192 GLN A CA 1
ATOM 1537 C C . GLN A 1 192 ? -15.287 6.411 23.588 1.00 87.25 192 GLN A C 1
ATOM 1539 O O . GLN A 1 192 ? -14.097 6.680 23.410 1.00 87.25 192 GLN A O 1
ATOM 1544 N N . PHE A 1 193 ? -16.217 6.655 22.667 1.00 92.25 193 PHE A N 1
ATOM 1545 C CA . PHE A 1 193 ? -15.901 7.237 21.370 1.00 92.25 193 PHE A CA 1
ATOM 1546 C C . PHE A 1 193 ? -15.492 8.707 21.466 1.00 92.25 193 PHE A C 1
ATOM 1548 O O . PHE A 1 193 ? -14.690 9.150 20.654 1.00 92.25 193 PHE A O 1
ATOM 1555 N N . MET A 1 194 ? -15.928 9.431 22.498 1.00 93.00 194 MET A N 1
ATOM 1556 C CA . MET A 1 194 ? -15.463 10.791 22.769 1.00 93.00 194 MET A CA 1
ATOM 1557 C C . MET A 1 194 ? -13.946 10.841 23.012 1.00 93.00 194 MET A C 1
ATOM 1559 O O . MET A 1 194 ? -13.266 11.706 22.466 1.00 93.00 194 MET A O 1
ATOM 1563 N N . GLN A 1 195 ? -13.390 9.876 23.757 1.00 92.75 195 GLN A N 1
ATOM 1564 C CA . GLN A 1 195 ? -11.937 9.788 23.973 1.00 92.75 195 GLN A CA 1
ATOM 1565 C C . GLN A 1 195 ? -11.184 9.434 22.686 1.00 92.75 195 GLN A C 1
ATOM 1567 O O . GLN A 1 195 ? -10.077 9.919 22.446 1.00 92.75 195 GLN A O 1
ATOM 1572 N N . LEU A 1 196 ? -11.774 8.575 21.850 1.00 93.94 196 LEU A N 1
ATOM 1573 C CA . LEU A 1 196 ? -11.220 8.254 20.537 1.00 93.94 196 LEU A CA 1
ATOM 1574 C C . LEU A 1 196 ? -11.205 9.495 19.634 1.00 93.94 196 LEU A C 1
ATOM 1576 O O . LEU A 1 196 ? -10.191 9.770 18.995 1.00 93.94 196 LEU A O 1
ATOM 1580 N N . ASP A 1 197 ? -12.292 10.262 19.626 1.00 94.94 197 ASP A N 1
ATOM 1581 C CA . ASP A 1 197 ? -12.448 11.468 18.813 1.00 94.94 197 ASP A CA 1
ATOM 1582 C C . ASP A 1 197 ? -11.473 12.568 19.253 1.00 94.94 197 ASP A C 1
ATOM 1584 O O . ASP A 1 197 ? -10.852 13.215 18.409 1.00 94.94 197 ASP A O 1
ATOM 1588 N N . GLU A 1 198 ? -11.263 12.736 20.560 1.00 95.00 198 GLU A N 1
ATOM 1589 C CA . GLU A 1 198 ? -10.226 13.615 21.111 1.00 95.00 198 GLU A CA 1
ATOM 1590 C C . GLU A 1 198 ? -8.822 13.163 20.677 1.00 95.00 198 GLU A C 1
ATOM 1592 O O . GLU A 1 198 ? -7.987 13.965 20.251 1.00 95.00 198 GLU A O 1
ATOM 1597 N N . ARG A 1 199 ? -8.552 11.855 20.711 1.00 94.12 199 ARG A N 1
ATOM 1598 C CA . ARG A 1 199 ? -7.260 11.303 20.286 1.00 94.12 199 ARG A CA 1
ATOM 1599 C C . ARG A 1 199 ? -7.008 11.485 18.790 1.00 94.12 199 ARG A C 1
ATOM 1601 O O . ARG A 1 199 ? -5.860 11.714 18.411 1.00 94.12 199 ARG A O 1
ATOM 1608 N N . ILE A 1 200 ? -8.050 11.398 17.961 1.00 94.50 200 ILE A N 1
ATOM 1609 C CA . ILE A 1 200 ? -7.985 11.721 16.529 1.00 94.50 200 ILE A CA 1
ATOM 1610 C C . ILE A 1 200 ? -7.659 13.206 16.350 1.00 94.50 200 ILE A C 1
ATOM 1612 O O . ILE A 1 200 ? -6.725 13.526 15.618 1.00 94.50 200 ILE A O 1
ATOM 1616 N N . GLN A 1 201 ? -8.349 14.099 17.066 1.00 93.44 201 GLN A N 1
ATOM 1617 C CA . GLN A 1 201 ? -8.115 15.548 16.995 1.00 93.44 201 GLN A CA 1
ATOM 1618 C C . GLN A 1 201 ? -6.698 15.955 17.407 1.00 93.44 201 GLN A C 1
ATOM 1620 O O . GLN A 1 201 ? -6.127 16.856 16.811 1.00 93.44 201 GLN A O 1
ATOM 1625 N N . ASN A 1 202 ? -6.113 15.285 18.398 1.00 92.31 202 ASN A N 1
ATOM 1626 C CA . ASN A 1 202 ? -4.775 15.621 18.888 1.00 92.31 202 ASN A CA 1
ATOM 1627 C C . ASN A 1 202 ? -3.634 15.100 17.995 1.00 92.31 202 ASN A C 1
ATOM 1629 O O . ASN A 1 202 ? -2.478 15.473 18.204 1.00 92.31 202 ASN A O 1
ATOM 1633 N N . ARG A 1 203 ? -3.913 14.178 17.063 1.00 89.12 203 ARG A N 1
ATOM 1634 C CA . ARG A 1 203 ? -2.884 13.493 16.255 1.00 89.12 203 ARG A CA 1
ATOM 1635 C C . ARG A 1 203 ? -2.919 13.820 14.763 1.00 89.12 203 ARG A C 1
ATOM 1637 O O . ARG A 1 203 ? -1.918 13.532 14.098 1.00 89.12 203 ARG A O 1
ATOM 1644 N N . CYS A 1 204 ? -4.019 14.386 14.273 1.00 86.12 204 CYS A N 1
ATOM 1645 C CA . CYS A 1 204 ? -4.173 14.874 12.901 1.00 86.12 204 CYS A CA 1
ATOM 1646 C C . CYS A 1 204 ? -3.962 16.386 12.883 1.00 86.12 204 CYS A C 1
ATOM 1648 O O . CYS A 1 204 ? -3.112 16.839 12.088 1.00 86.12 204 CYS A O 1
#

Mean predicted aligned error: 6.11 Å

Nearest PDB structures (foldseek):
  8ceg-assembly1_B  TM=2.515E-01  e=3.923E+00  Homo sapiens
  8x61-assembly1_D  TM=2.056E-01  e=2.756E+00  Escherichia coli K-12

Sequence (204 aa):
MNYSWCELYLFLKDWQTLVGALLALFAAMVTILVMLCQAASEKKRHRNQLSRKKMAARARMPDALSGISGYVREVGRFLTGQTDERPDAPTSSIETLKQVIEHIDDDASARSFELVSWYQVQRARMQGNDNPQNDTGLLYDIVLLLAYVNSLFDYARNETQTVSNERFSRDEMMSARNNTFDLKYILGHEGQFMQLDERIQNRC

Radius of gyration: 32.64 Å; Cα contacts (8 Å, |Δi|>4): 172; chains: 1; bounding box: 76×30×104 Å

Solvent-accessible surface area (backbone atoms only — not comparable to full-atom values): 11015 Å² total; per-residue (Å²): 142,69,66,70,61,54,54,52,50,52,53,51,60,72,43,45,64,59,54,51,52,52,52,51,52,51,52,49,52,53,50,52,54,50,51,54,52,48,56,54,50,50,54,52,53,50,52,52,51,52,51,50,46,23,53,57,31,34,70,50,36,54,60,23,43,47,43,46,50,51,41,42,31,45,43,43,34,28,33,68,65,75,35,92,65,80,67,72,78,50,58,70,23,54,51,51,48,60,65,27,41,84,40,49,55,70,49,46,22,51,51,51,49,52,43,55,52,51,51,52,52,49,51,51,53,57,70,74,36,97,72,53,54,72,39,57,67,61,53,46,49,42,23,51,48,41,34,48,45,56,59,45,44,45,40,30,70,63,77,37,94,67,36,86,84,67,80,65,50,58,66,50,44,52,52,21,39,61,74,40,46,59,67,72,57,50,71,75,41,47,77,62,51,49,56,38,52,50,54,46,65,76,73,83

Foldseek 3Di:
DPPVVVVVVVVCVVCVVVVVVVVVVVVVVVVVVVVVVVVVVVVVVVVVVLVVLLLVLLLLLVVLLVLLLVLLLVVLCCLQVVDVDRDDDSVVSLVSLVVSLVRADPQLSVLSVVLSVLSVVLVVVVVPDPRSHLDLVSLLSSLQSQLSSVQCNCVSVVVDRHGDPDDDDLVSSVVSSPSRDPPVSCVVPVVSVVVNSVVSVVPD

pLDDT: mean 93.76, std 6.5, range [54.81, 98.44]